Protein AF-R7A2I3-F1 (afdb_monomer)

Sequence (310 aa):
MLISLGIQAQNVDVRVGQLINESNWFELEQTLKTTPADSISPFLRQLATAMTHHYFNRPDSACVVLYDLLSNHQQELGDYTMNMVLLYSVNLARTGHYNDAADLLQNLYDQLTAMGTDSTLTEPYKAQAQQYRALAACGPFYRPLHKSGEYRIPMVLANKGGQHSIEMDGSINGKEGRFLFDTGAGENLITPKLAKEYGLRSLDTDITVAGVGGLKEGGYAIADTLRIGGMTWVNVPFAVIDTHTGHEEADKFNEKYQLPPVIGLPVMFCMQEIQLDFAHRELIIPATPTPNPLDKSNLIRTDNELLQLK

Radius of gyration: 22.2 Å; Cα contacts (8 Å, |Δi|>4): 503; chains: 1; bounding box: 60×44×75 Å

Foldseek 3Di:
DVVVLVVQLVVLQVVLVVCVVVVVLQVLVVSLVPDDPVSYDPLSNLVSQLSNCLFAVVLVSNLVSLVCCLVPPCVVCPVVNVVSLQSNLVSCVLVLVLQVSLVSLVVVLVVCVVVVHDCVVRVVSNLSSLQSVLLNVQDPWFAWPFDQFKFKFFWDFDAQPNDTFTWGWWAFLNHIDIETEDLQDLFWADELVVLVVSVWAWSDSDPDDDDDDGRDQQTKTWGQWITGGRIITGGGIHHHHDQPPVDPVSNVSCVVPPHHTYDYDSVVVSLVDWDQDPVRRITMRGSDDDPDPVVGDQWTQDPVSHIDGD

Solvent-accessible surface area (backbone atoms only — not comparable to full-atom values): 16986 Å² total; per-residue (Å²): 114,68,69,62,51,53,55,52,25,55,52,45,40,53,51,53,53,49,28,60,76,69,67,36,54,70,60,43,50,50,48,64,73,73,46,63,75,90,43,36,54,69,66,59,48,49,53,54,49,26,52,40,23,49,31,59,70,33,31,73,64,15,36,57,45,36,52,48,45,67,73,75,36,52,82,79,41,51,86,50,42,64,58,48,53,53,54,35,26,52,24,27,43,76,71,66,39,16,57,63,20,16,52,53,28,39,52,50,28,53,52,43,50,75,72,66,51,60,61,90,76,34,48,63,36,41,52,50,16,52,50,26,46,57,51,48,76,58,54,75,58,61,46,68,78,45,79,93,50,67,46,73,29,65,47,42,82,44,71,64,94,84,48,74,46,46,29,33,59,32,25,36,58,84,42,76,48,62,29,35,58,35,78,78,31,45,49,22,36,29,37,57,69,53,36,58,74,46,61,36,48,70,50,78,88,68,93,70,77,87,81,90,85,71,81,48,71,83,31,43,30,33,26,65,28,43,32,50,62,84,43,33,27,27,30,39,69,21,43,25,44,72,70,75,73,85,42,69,68,59,29,50,48,37,69,73,68,49,80,50,45,33,47,10,39,63,64,52,60,75,51,74,43,79,42,81,38,75,89,81,31,27,40,37,28,59,61,61,80,73,82,65,92,72,83,60,81,57,60,31,48,45,99,81,48,31,69,44,74,116

Secondary structure (DSSP, 8-state):
-HHHHHHHHHHHHHHHHHHHHTT-HHHHHHHHHHS-GGGS-HHHHHHHHHHHHHHTT-HHHHHHHHHHHHHH-HHHHGGGHHHHHHHHHHHHHHTT-HHHHHHHHHHHHHHHHHTT--HHHHHHHHHHHHHHHHHHTT-S-SEE-SPSS-EEEE-EEEEETTEEEEEEEEEETTEEEEEEE-TT-SS-EE-HHHHHHHTPEEE-----SSS-----TT-EEEEEEEEETTEEEEEEEEEE-----S-HHHHHHHHHH--PPEE-HHHHHHHS--EEETTTTEEEE-SSPPPPTTSS--EEE-TTS-EEE-

pLDDT: mean 88.39, std 14.83, range [26.28, 98.75]

Nearest PDB structures (foldseek):
  1hz4-assembly1_A  TM=6.355E-01  e=3.682E-01  Escherichia coli
  7ya9-assembly1_A-2  TM=5.133E-01  e=1.295E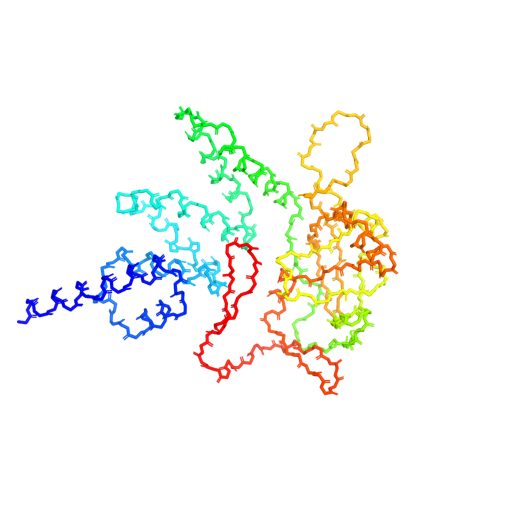-01  Homo sapiens
  4gpk-assembly1_A  TM=6.306E-01  e=4.885E+00  Bacillus thuringiensis serovar thuringiensis
  4gpk-assembly2_F  TM=5.617E-01  e=5.453E+00  Bacillus thuringiensis serovar thuringiensis

Mean predicted aligned error: 6.68 Å

Structure (mmCIF, N/CA/C/O backbone):
data_AF-R7A2I3-F1
#
_entry.id   AF-R7A2I3-F1
#
loop_
_atom_site.group_PDB
_atom_site.id
_atom_site.type_symbol
_atom_site.label_atom_id
_atom_site.label_alt_id
_atom_site.label_comp_id
_atom_site.label_asym_id
_atom_site.label_entity_id
_atom_site.label_seq_id
_atom_site.pdbx_PDB_ins_code
_atom_site.Cartn_x
_atom_site.Cartn_y
_atom_site.Cartn_z
_atom_site.occupancy
_atom_site.B_iso_or_equiv
_atom_site.auth_seq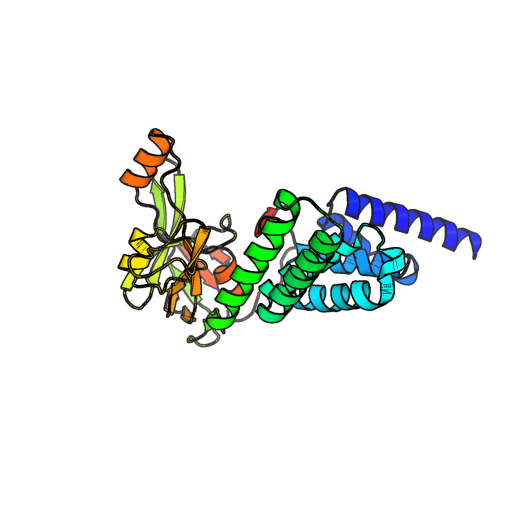_id
_atom_site.auth_comp_id
_atom_site.auth_asym_id
_atom_site.auth_atom_id
_atom_site.pdbx_PDB_model_num
ATOM 1 N N . MET A 1 1 ? 8.730 -8.902 -46.887 1.00 48.31 1 MET A N 1
ATOM 2 C CA . MET A 1 1 ? 7.993 -9.198 -45.638 1.00 48.31 1 MET A CA 1
ATOM 3 C C . MET A 1 1 ? 8.836 -8.978 -44.378 1.00 48.31 1 MET A C 1
ATOM 5 O O . MET A 1 1 ? 8.290 -8.489 -43.407 1.00 48.31 1 MET A O 1
ATOM 9 N N . LEU A 1 2 ? 10.155 -9.235 -44.389 1.00 47.12 2 LEU A N 1
ATOM 10 C CA . LEU A 1 2 ? 11.038 -8.959 -43.235 1.00 47.12 2 LEU A CA 1
ATOM 11 C C . LEU A 1 2 ? 11.242 -7.457 -42.942 1.00 47.12 2 LEU A C 1
ATOM 13 O O . LEU A 1 2 ? 11.242 -7.050 -41.788 1.00 47.12 2 LEU A O 1
ATOM 17 N N . ILE A 1 3 ? 11.342 -6.618 -43.981 1.00 47.84 3 ILE A N 1
ATOM 18 C CA . ILE A 1 3 ? 11.565 -5.165 -43.826 1.00 47.84 3 ILE A CA 1
ATOM 19 C C . ILE A 1 3 ? 10.345 -4.460 -43.198 1.00 47.84 3 ILE A C 1
ATOM 21 O O . ILE A 1 3 ? 10.503 -3.573 -42.368 1.00 47.84 3 ILE A O 1
ATOM 25 N N . SER A 1 4 ? 9.123 -4.878 -43.546 1.00 53.34 4 SER A N 1
ATOM 26 C CA . SER A 1 4 ? 7.885 -4.299 -42.999 1.00 53.34 4 SER A CA 1
ATOM 27 C C . SER A 1 4 ? 7.646 -4.678 -41.534 1.00 53.34 4 SER A C 1
ATOM 29 O O . SER A 1 4 ? 7.161 -3.848 -40.774 1.00 53.34 4 SER A O 1
ATOM 31 N N . LEU A 1 5 ? 8.028 -5.898 -41.132 1.00 56.44 5 LEU A N 1
ATOM 32 C CA . LEU A 1 5 ? 7.963 -6.349 -39.736 1.00 56.44 5 LEU A CA 1
ATOM 33 C C . LEU A 1 5 ? 8.944 -5.569 -38.846 1.00 56.44 5 LEU A C 1
ATOM 35 O O . LEU A 1 5 ? 8.564 -5.141 -37.762 1.00 56.44 5 LEU A O 1
ATOM 39 N N . GLY A 1 6 ? 10.165 -5.307 -39.330 1.00 53.84 6 GLY A N 1
ATOM 40 C CA . GLY A 1 6 ? 11.160 -4.519 -38.592 1.00 53.84 6 GLY A CA 1
ATOM 41 C C . GLY A 1 6 ? 10.734 -3.066 -38.343 1.00 53.84 6 GLY A C 1
ATOM 42 O O . GLY A 1 6 ? 10.901 -2.562 -37.238 1.00 53.84 6 GLY A O 1
ATOM 43 N N . ILE A 1 7 ? 10.120 -2.410 -39.335 1.00 60.03 7 ILE A N 1
ATOM 44 C CA . ILE A 1 7 ? 9.617 -1.028 -39.195 1.00 60.03 7 ILE A CA 1
ATOM 45 C C . ILE A 1 7 ? 8.423 -0.964 -38.230 1.00 60.03 7 ILE A C 1
ATOM 47 O O . ILE A 1 7 ? 8.308 -0.021 -37.448 1.00 60.03 7 ILE A O 1
ATOM 51 N N . GLN A 1 8 ? 7.534 -1.961 -38.269 1.00 60.81 8 GLN A N 1
ATOM 52 C CA . GLN A 1 8 ? 6.374 -2.017 -37.380 1.00 60.81 8 GLN A CA 1
ATOM 53 C C . GLN A 1 8 ? 6.789 -2.276 -35.924 1.00 60.81 8 GLN A C 1
ATOM 55 O O . GLN A 1 8 ? 6.309 -1.569 -35.041 1.00 60.81 8 GLN A O 1
ATOM 60 N N . ALA A 1 9 ? 7.720 -3.204 -35.679 1.00 60.75 9 ALA A N 1
ATOM 61 C CA . ALA A 1 9 ? 8.263 -3.465 -34.344 1.00 60.75 9 ALA A CA 1
ATOM 62 C C . ALA A 1 9 ? 9.002 -2.242 -33.771 1.00 60.75 9 ALA A C 1
ATOM 64 O O . ALA A 1 9 ? 8.769 -1.859 -32.630 1.00 60.75 9 ALA A O 1
ATOM 65 N N . GLN A 1 10 ? 9.804 -1.546 -34.586 1.00 63.56 10 GLN A N 1
ATOM 66 C CA . GLN A 1 10 ? 10.500 -0.328 -34.157 1.00 63.56 10 GLN A CA 1
ATOM 67 C C . GLN A 1 10 ? 9.529 0.801 -33.767 1.00 63.56 10 GLN A C 1
ATOM 69 O O . GLN A 1 10 ? 9.797 1.556 -32.836 1.00 63.56 10 GLN A O 1
ATOM 74 N N . ASN A 1 11 ? 8.386 0.917 -34.447 1.00 83.06 11 ASN A N 1
ATOM 75 C CA . ASN A 1 11 ? 7.354 1.900 -34.108 1.00 83.06 11 ASN A CA 1
ATOM 76 C C . ASN A 1 11 ? 6.648 1.550 -32.783 1.00 83.06 11 ASN A C 1
ATOM 78 O O . ASN A 1 11 ? 6.434 2.415 -31.934 1.00 83.06 11 ASN A O 1
ATOM 82 N N . VAL A 1 12 ? 6.351 0.265 -32.574 1.00 89.06 12 VAL A N 1
ATOM 83 C CA . VAL A 1 12 ? 5.754 -0.226 -31.326 1.00 89.06 12 VAL A CA 1
ATOM 84 C C . VAL A 1 12 ? 6.711 -0.045 -30.145 1.00 89.06 12 VAL A C 1
ATOM 86 O O . VAL A 1 12 ? 6.284 0.450 -29.105 1.00 89.06 12 VAL A O 1
ATOM 89 N N . ASP A 1 13 ? 7.995 -0.372 -30.301 1.00 93.50 13 ASP A N 1
ATOM 90 C CA . ASP A 1 13 ? 9.000 -0.183 -29.250 1.00 93.50 13 ASP A CA 1
ATOM 91 C C . ASP A 1 13 ? 9.127 1.294 -28.850 1.00 93.50 13 ASP A C 1
ATOM 93 O O . ASP A 1 13 ? 9.126 1.625 -27.664 1.00 93.50 13 ASP A O 1
ATOM 97 N N . VAL A 1 14 ? 9.149 2.209 -29.828 1.00 94.00 14 VAL A N 1
ATOM 98 C CA . VAL A 1 14 ? 9.143 3.656 -29.556 1.00 94.00 14 VAL A CA 1
ATOM 99 C C . VAL A 1 14 ? 7.897 4.056 -28.767 1.00 94.00 14 VAL A C 1
ATOM 101 O O . VAL A 1 14 ? 8.010 4.799 -27.791 1.00 94.00 14 VAL A O 1
ATOM 104 N N . ARG A 1 15 ? 6.718 3.542 -29.139 1.00 95.06 15 ARG A N 1
ATOM 105 C CA . ARG A 1 15 ? 5.473 3.836 -28.419 1.00 95.06 15 ARG A CA 1
ATOM 106 C C . ARG A 1 15 ? 5.507 3.318 -26.983 1.00 95.06 15 ARG A C 1
ATOM 108 O O . ARG A 1 15 ? 5.141 4.054 -26.072 1.00 95.06 15 ARG A O 1
ATOM 115 N N . VAL A 1 16 ? 5.948 2.081 -26.767 1.00 96.81 16 VAL A N 1
ATOM 116 C CA . VAL A 1 16 ? 6.051 1.484 -25.426 1.00 96.81 16 VAL A CA 1
ATOM 117 C C . VAL A 1 16 ? 7.041 2.268 -24.561 1.00 96.81 16 VAL A C 1
ATOM 119 O O . VAL A 1 16 ? 6.712 2.612 -23.428 1.00 96.81 16 VAL A O 1
ATOM 122 N N . GLY A 1 17 ? 8.208 2.628 -25.102 1.00 95.25 17 GLY A N 1
ATOM 123 C CA . GLY A 1 17 ? 9.192 3.453 -24.397 1.00 95.25 17 GLY A CA 1
ATOM 124 C C . GLY A 1 17 ? 8.658 4.841 -24.026 1.00 95.25 17 GLY A C 1
ATOM 125 O O . GLY A 1 17 ? 8.860 5.296 -22.903 1.00 95.25 17 GLY A O 1
ATOM 126 N N . GLN A 1 18 ? 7.921 5.498 -24.929 1.00 96.62 18 GLN A N 1
ATOM 127 C CA . GLN A 1 18 ? 7.256 6.776 -24.639 1.00 96.62 18 GLN A CA 1
ATOM 128 C C . GLN A 1 18 ? 6.248 6.651 -23.496 1.00 96.62 18 GLN A C 1
ATOM 130 O O . GLN A 1 18 ? 6.290 7.445 -22.564 1.00 96.62 18 GLN A O 1
ATOM 135 N N . LEU A 1 19 ? 5.389 5.628 -23.532 1.00 97.69 19 LEU A N 1
ATOM 136 C CA . LEU A 1 19 ? 4.386 5.399 -22.492 1.00 97.69 19 LEU A CA 1
ATOM 137 C C . LEU A 1 19 ? 5.016 5.156 -21.115 1.00 97.69 19 LEU A C 1
ATOM 139 O O . LEU A 1 19 ? 4.464 5.607 -20.115 1.00 97.69 19 LEU A O 1
ATOM 143 N N . ILE A 1 20 ? 6.168 4.478 -21.063 1.00 95.75 20 ILE A N 1
ATOM 144 C CA . ILE A 1 20 ? 6.938 4.307 -19.825 1.00 95.75 20 ILE A CA 1
ATOM 145 C C . ILE A 1 20 ? 7.479 5.653 -19.331 1.00 95.75 20 ILE A C 1
ATOM 147 O O . ILE A 1 20 ? 7.304 5.982 -18.163 1.00 95.75 20 ILE A O 1
ATOM 151 N N . ASN A 1 21 ? 8.101 6.442 -20.208 1.00 93.44 21 ASN A N 1
ATOM 152 C CA . ASN A 1 21 ? 8.693 7.733 -19.839 1.00 93.44 21 ASN A CA 1
ATOM 153 C C . ASN A 1 21 ? 7.650 8.777 -19.408 1.00 93.44 21 ASN A C 1
ATOM 155 O O . ASN A 1 21 ? 7.946 9.644 -18.592 1.00 93.44 21 ASN A O 1
ATOM 159 N N . GLU A 1 22 ? 6.439 8.702 -19.958 1.00 95.81 22 GLU A N 1
ATOM 160 C CA . GLU A 1 22 ? 5.302 9.563 -19.608 1.00 95.81 22 GLU A CA 1
ATOM 161 C C . GLU A 1 22 ? 4.511 9.048 -18.395 1.00 95.81 22 GLU A C 1
ATOM 163 O O . GLU A 1 22 ? 3.514 9.658 -18.008 1.00 95.81 22 GLU A O 1
ATOM 168 N N . SER A 1 23 ? 4.910 7.912 -17.815 1.00 95.50 23 SER A N 1
ATOM 169 C CA . SER A 1 23 ? 4.177 7.226 -16.748 1.00 95.50 23 SER A CA 1
ATOM 170 C C . SER A 1 23 ? 2.708 6.934 -17.093 1.00 95.50 23 SER A C 1
ATOM 172 O O . SER A 1 23 ? 1.830 6.900 -16.228 1.00 95.50 23 SER A O 1
ATOM 174 N N . ASN A 1 24 ? 2.406 6.710 -18.375 1.00 96.81 24 ASN A N 1
ATOM 175 C CA . ASN A 1 24 ? 1.051 6.454 -18.858 1.00 96.81 24 ASN A CA 1
ATOM 176 C C . ASN A 1 24 ? 0.711 4.959 -18.741 1.00 96.81 24 ASN A C 1
ATOM 178 O O . ASN A 1 24 ? 0.604 4.215 -19.721 1.00 96.81 24 ASN A O 1
ATOM 182 N N . TRP A 1 25 ? 0.546 4.510 -17.497 1.00 97.44 25 TRP A N 1
ATOM 183 C CA . TRP A 1 25 ? 0.408 3.094 -17.152 1.00 97.44 25 TRP A CA 1
ATOM 184 C C . TRP A 1 25 ? -0.871 2.450 -17.691 1.00 97.44 25 TRP A C 1
ATOM 186 O O . TRP A 1 25 ? -0.852 1.286 -18.093 1.00 97.44 25 TRP A O 1
ATOM 196 N N . PHE A 1 26 ? -1.975 3.200 -17.762 1.00 97.00 26 PHE A N 1
ATOM 197 C CA . PHE A 1 26 ? -3.236 2.699 -18.317 1.00 97.00 26 PHE A CA 1
ATOM 198 C C . PHE A 1 26 ? -3.131 2.380 -19.806 1.00 97.00 26 PHE A C 1
ATOM 200 O O . PHE A 1 26 ? -3.627 1.345 -20.255 1.00 97.00 26 PHE A O 1
ATOM 207 N N . GLU A 1 27 ? -2.508 3.261 -20.585 1.00 96.81 27 GLU A N 1
ATOM 208 C CA . GLU A 1 27 ? -2.317 3.014 -22.009 1.00 96.81 27 GLU A CA 1
ATOM 209 C C . GLU A 1 27 ? -1.207 1.990 -22.265 1.00 96.81 27 GLU A C 1
ATOM 211 O O . GLU A 1 27 ? -1.328 1.187 -23.193 1.00 96.81 27 GLU A O 1
ATOM 216 N N . LEU A 1 28 ? -0.186 1.933 -21.404 1.00 97.62 28 LEU A N 1
ATOM 217 C CA . LEU A 1 28 ? 0.826 0.879 -21.434 1.00 97.62 28 LEU A CA 1
ATOM 218 C C . LEU A 1 28 ? 0.197 -0.510 -21.249 1.00 97.62 28 LEU A C 1
ATOM 220 O O . LEU A 1 28 ? 0.434 -1.397 -22.068 1.00 97.62 28 LEU A O 1
ATOM 224 N N . GLU A 1 29 ? -0.665 -0.697 -20.240 1.00 96.62 29 GLU A N 1
ATOM 225 C CA . GLU A 1 29 ? -1.349 -1.979 -20.010 1.00 96.62 29 GLU A CA 1
ATOM 226 C C . GLU A 1 29 ? -2.216 -2.378 -21.214 1.00 96.62 29 GLU A C 1
ATOM 228 O O . GLU A 1 29 ? -2.201 -3.532 -21.648 1.00 96.62 29 GLU A O 1
ATOM 233 N N . GLN A 1 30 ? -2.938 -1.419 -21.801 1.00 95.00 30 GLN A N 1
ATOM 234 C CA . GLN A 1 30 ? -3.753 -1.668 -22.990 1.00 95.00 30 GLN A CA 1
ATOM 235 C C . GLN A 1 30 ? -2.897 -2.037 -24.211 1.00 95.00 30 GLN A C 1
ATOM 237 O O . GLN A 1 30 ? -3.254 -2.945 -24.968 1.00 95.00 30 GLN A O 1
ATOM 242 N N . THR A 1 31 ? -1.762 -1.361 -24.394 1.00 95.44 31 THR A N 1
ATOM 243 C CA . THR A 1 31 ? -0.824 -1.618 -25.495 1.00 95.44 31 THR A CA 1
ATOM 244 C C . THR A 1 31 ? -0.254 -3.030 -25.389 1.00 95.44 31 THR A C 1
ATOM 246 O O . THR A 1 31 ? -0.289 -3.773 -26.369 1.00 95.44 31 THR A O 1
ATOM 249 N N . LEU A 1 32 ? 0.168 -3.455 -24.192 1.00 95.12 32 LEU A N 1
ATOM 250 C CA . LEU A 1 32 ? 0.674 -4.812 -23.953 1.00 95.12 32 LEU A CA 1
ATOM 251 C C . LEU A 1 32 ? -0.385 -5.902 -24.171 1.00 95.12 32 LEU A C 1
ATOM 253 O O . LEU A 1 32 ? -0.045 -6.999 -24.608 1.00 95.12 32 LEU A O 1
ATOM 257 N N . LYS A 1 33 ? -1.662 -5.617 -23.881 1.00 93.19 33 LYS A N 1
ATOM 258 C CA . LYS A 1 33 ? -2.775 -6.564 -24.088 1.00 93.19 33 LYS A CA 1
ATOM 259 C C . LYS A 1 33 ? -3.147 -6.751 -25.560 1.00 93.19 33 LYS A C 1
ATOM 261 O O . LYS A 1 33 ? -3.610 -7.822 -25.936 1.00 93.19 33 LYS A O 1
ATOM 266 N N . THR A 1 34 ? -3.003 -5.707 -26.374 1.00 92.88 34 THR A N 1
ATOM 267 C CA . THR A 1 34 ? -3.503 -5.683 -27.762 1.00 92.88 34 THR A CA 1
ATOM 268 C C . THR A 1 34 ? -2.423 -5.909 -28.813 1.00 92.88 34 THR A C 1
ATOM 270 O O . THR A 1 34 ? -2.744 -6.237 -29.955 1.00 92.88 34 THR A O 1
ATOM 273 N N . THR A 1 35 ? -1.153 -5.768 -28.440 1.00 92.88 35 THR A N 1
ATOM 274 C CA . THR A 1 35 ? -0.024 -5.928 -29.356 1.00 92.88 35 THR A CA 1
ATOM 275 C C . THR A 1 35 ? 0.522 -7.359 -29.304 1.00 92.88 35 THR A C 1
ATOM 277 O O . THR A 1 35 ? 0.761 -7.871 -28.206 1.00 92.88 35 THR A O 1
ATOM 280 N N . PRO A 1 36 ? 0.761 -8.022 -30.454 1.00 91.31 36 PRO A N 1
ATOM 281 C CA . PRO A 1 36 ? 1.429 -9.320 -30.491 1.00 91.31 36 PRO A CA 1
ATOM 282 C C . PRO A 1 36 ? 2.789 -9.290 -29.780 1.00 91.31 36 PRO A C 1
ATOM 284 O O . PRO A 1 36 ? 3.569 -8.353 -29.942 1.00 91.31 36 PRO A O 1
ATOM 287 N N . ALA A 1 37 ? 3.080 -10.319 -28.980 1.00 85.88 37 ALA A N 1
ATOM 288 C CA . ALA A 1 37 ? 4.266 -10.341 -28.120 1.00 85.88 37 ALA A CA 1
ATOM 289 C C . ALA A 1 37 ? 5.595 -10.302 -28.895 1.00 85.88 37 ALA A C 1
ATOM 291 O O . ALA A 1 37 ? 6.574 -9.774 -28.384 1.00 85.88 37 ALA A O 1
ATOM 292 N N . ASP A 1 38 ? 5.616 -10.839 -30.115 1.00 88.62 38 ASP A N 1
ATOM 293 C CA . ASP A 1 38 ? 6.760 -10.860 -31.034 1.00 88.62 38 ASP A CA 1
ATOM 294 C C . ASP A 1 38 ? 7.017 -9.512 -31.731 1.00 88.62 38 ASP A C 1
ATOM 296 O O . ASP A 1 38 ? 8.027 -9.354 -32.414 1.00 88.62 38 ASP A O 1
ATOM 300 N N . SER A 1 39 ? 6.117 -8.539 -31.556 1.00 90.25 39 SER A N 1
ATOM 301 C CA . SER A 1 39 ? 6.222 -7.193 -32.132 1.00 90.25 39 SER A CA 1
ATOM 302 C C . SER A 1 39 ? 6.857 -6.164 -31.189 1.00 90.25 39 SER A C 1
ATOM 304 O O . SER A 1 39 ? 6.989 -5.008 -31.578 1.00 90.25 39 SER A O 1
ATOM 306 N N . ILE A 1 40 ? 7.223 -6.563 -29.966 1.00 92.94 40 ILE A N 1
ATOM 307 C CA . ILE A 1 40 ? 7.918 -5.734 -28.970 1.00 92.94 40 ILE A CA 1
ATOM 308 C C . ILE A 1 40 ? 9.252 -6.412 -28.664 1.00 92.94 40 ILE A C 1
ATOM 310 O O . ILE A 1 40 ? 9.291 -7.636 -28.502 1.00 92.94 40 ILE A O 1
ATOM 314 N N . SER A 1 41 ? 10.338 -5.648 -28.553 1.00 92.12 41 SER A N 1
ATOM 315 C CA . SER A 1 41 ? 11.618 -6.211 -28.115 1.00 92.12 41 SER A CA 1
ATOM 316 C C . SER A 1 41 ? 11.471 -6.933 -26.759 1.00 92.12 41 SER A C 1
ATOM 318 O O . SER A 1 41 ? 10.778 -6.431 -25.865 1.00 92.12 41 SER A O 1
ATOM 320 N N . PRO A 1 42 ? 12.096 -8.116 -26.571 1.00 92.00 42 PRO A N 1
ATOM 321 C CA . PRO A 1 42 ? 11.901 -8.923 -25.362 1.00 92.00 42 PRO A CA 1
ATOM 322 C C . PRO A 1 42 ? 12.155 -8.153 -24.061 1.00 92.00 42 PRO A C 1
ATOM 324 O O . PRO A 1 42 ? 11.297 -8.154 -23.177 1.00 92.00 42 PRO A O 1
ATOM 327 N N . PHE A 1 43 ? 13.272 -7.422 -24.002 1.00 92.94 43 PHE A N 1
ATOM 328 C CA . PHE A 1 43 ? 13.640 -6.585 -22.863 1.00 92.94 43 PHE A CA 1
ATOM 329 C C . PHE A 1 43 ? 12.592 -5.508 -22.568 1.00 92.94 43 PHE A C 1
ATOM 331 O O . PHE A 1 43 ? 12.105 -5.406 -21.442 1.00 92.94 43 PHE A O 1
ATOM 338 N N . LEU A 1 44 ? 12.181 -4.735 -23.580 1.00 93.69 44 LEU A N 1
ATOM 339 C CA . LEU A 1 44 ? 11.203 -3.666 -23.386 1.00 93.69 44 LEU A CA 1
ATOM 340 C C . LEU A 1 44 ? 9.843 -4.220 -22.955 1.00 93.69 44 LEU A C 1
ATOM 342 O O . LEU A 1 44 ? 9.156 -3.614 -22.132 1.00 93.69 44 LEU A O 1
ATOM 346 N N . ARG A 1 45 ? 9.465 -5.399 -23.458 1.00 95.00 45 ARG A N 1
ATOM 347 C CA . ARG A 1 45 ? 8.249 -6.090 -23.030 1.00 95.00 45 ARG A CA 1
ATOM 348 C C . ARG A 1 45 ? 8.330 -6.524 -21.568 1.00 95.00 45 ARG A C 1
ATOM 350 O O . ARG A 1 45 ? 7.349 -6.337 -20.848 1.00 95.00 45 ARG A O 1
ATOM 357 N N . GLN A 1 46 ? 9.456 -7.080 -21.114 1.00 95.56 46 GLN A N 1
ATOM 358 C CA . GLN A 1 46 ? 9.661 -7.425 -19.700 1.00 95.56 46 GLN A CA 1
ATOM 359 C C . GLN A 1 46 ? 9.628 -6.176 -18.817 1.00 95.56 46 GLN A C 1
ATOM 361 O O . GLN A 1 46 ? 8.892 -6.163 -17.833 1.00 95.56 46 GLN A O 1
ATOM 366 N N . LEU A 1 47 ? 10.331 -5.105 -19.202 1.00 96.44 47 LEU A N 1
ATOM 367 C CA . LEU A 1 47 ? 10.323 -3.829 -18.484 1.00 96.44 47 LEU A CA 1
ATOM 368 C C . LEU A 1 47 ? 8.898 -3.274 -18.357 1.00 96.44 47 LEU A C 1
ATOM 370 O O . LEU A 1 47 ? 8.417 -3.033 -17.253 1.00 96.44 47 LEU A O 1
ATOM 374 N N . ALA A 1 48 ? 8.170 -3.157 -19.469 1.00 97.31 48 ALA A N 1
ATOM 375 C CA . ALA A 1 48 ? 6.784 -2.697 -19.473 1.00 97.31 48 ALA A CA 1
ATOM 376 C C . ALA A 1 48 ? 5.858 -3.594 -18.625 1.00 97.31 48 ALA A C 1
ATOM 378 O O . ALA A 1 48 ? 4.954 -3.108 -17.938 1.00 97.31 48 ALA A O 1
ATOM 379 N N . THR A 1 49 ? 6.087 -4.909 -18.640 1.00 97.75 49 THR A N 1
ATOM 380 C CA . THR A 1 49 ? 5.328 -5.873 -17.829 1.00 97.75 49 THR A CA 1
ATOM 381 C C . THR A 1 49 ? 5.602 -5.681 -16.336 1.00 97.75 49 THR A C 1
ATOM 383 O O . THR A 1 49 ? 4.659 -5.646 -15.550 1.00 97.75 49 THR A O 1
ATOM 386 N N . ALA A 1 50 ? 6.861 -5.482 -15.936 1.00 97.94 50 ALA A N 1
ATOM 387 C CA . ALA A 1 50 ? 7.223 -5.193 -14.549 1.00 97.94 50 ALA A CA 1
ATOM 388 C C . ALA A 1 50 ? 6.546 -3.910 -14.041 1.00 97.94 50 ALA A C 1
ATOM 390 O O . ALA A 1 50 ? 5.916 -3.927 -12.981 1.00 97.94 50 ALA A O 1
ATOM 391 N N . MET A 1 51 ? 6.598 -2.831 -14.832 1.00 97.56 51 MET A N 1
ATOM 392 C CA . MET A 1 51 ? 5.961 -1.553 -14.491 1.00 97.56 51 MET A CA 1
ATOM 393 C C . MET A 1 51 ? 4.444 -1.714 -14.346 1.00 97.56 51 MET A C 1
ATOM 395 O O . MET A 1 51 ? 3.867 -1.335 -13.328 1.00 97.56 51 MET A O 1
ATOM 399 N N . THR A 1 52 ? 3.779 -2.345 -15.318 1.00 98.00 52 THR A N 1
ATOM 400 C CA . THR A 1 52 ? 2.326 -2.566 -15.231 1.00 98.00 52 THR A CA 1
ATOM 401 C C . THR A 1 52 ? 1.947 -3.472 -14.059 1.00 98.00 52 THR A C 1
ATOM 403 O O . THR A 1 52 ? 0.977 -3.183 -13.366 1.00 98.00 52 THR A O 1
ATOM 406 N N . HIS A 1 53 ? 2.705 -4.526 -13.752 1.00 98.25 53 HIS A N 1
ATOM 407 C CA . HIS A 1 53 ? 2.452 -5.318 -12.547 1.00 98.25 53 HIS A CA 1
ATOM 408 C C . HIS A 1 53 ? 2.585 -4.494 -11.262 1.00 98.25 53 HIS A C 1
ATOM 410 O O . HIS A 1 53 ? 1.717 -4.597 -10.394 1.00 98.25 53 HIS A O 1
ATOM 416 N N . HIS A 1 54 ? 3.602 -3.639 -11.152 1.00 97.75 54 HIS A N 1
ATOM 417 C CA . HIS A 1 54 ? 3.786 -2.780 -9.985 1.00 97.75 54 HIS A CA 1
ATOM 418 C C . HIS A 1 54 ? 2.634 -1.773 -9.802 1.00 97.75 54 HIS A C 1
ATOM 420 O O . HIS A 1 54 ? 2.009 -1.740 -8.737 1.00 97.75 54 HIS A O 1
ATOM 426 N N . TYR A 1 55 ? 2.317 -0.986 -10.837 1.00 97.56 55 TYR A N 1
ATOM 427 C CA . TYR A 1 55 ? 1.317 0.088 -10.753 1.00 97.56 55 TYR A CA 1
ATOM 428 C C . TYR A 1 55 ? -0.124 -0.439 -10.658 1.00 97.56 55 TYR A C 1
ATOM 430 O O . TYR A 1 55 ? -0.956 0.162 -9.982 1.00 97.56 55 TYR A O 1
ATOM 438 N N . PHE A 1 56 ? -0.429 -1.608 -11.235 1.00 96.69 56 PHE A N 1
ATOM 439 C CA . PHE A 1 56 ? -1.744 -2.258 -11.099 1.00 96.69 56 PHE A CA 1
ATOM 440 C C . PHE A 1 56 ? -1.859 -3.187 -9.881 1.00 96.69 56 PHE A C 1
ATOM 442 O O . PHE A 1 56 ? -2.749 -4.039 -9.844 1.00 96.69 56 PHE A O 1
ATOM 449 N N . ASN A 1 57 ? -0.987 -3.021 -8.881 1.00 95.38 57 ASN A N 1
ATOM 450 C CA . ASN A 1 57 ? -1.025 -3.748 -7.611 1.00 95.38 57 ASN A CA 1
ATOM 451 C C . ASN A 1 57 ? -1.004 -5.282 -7.768 1.00 95.38 57 ASN A C 1
ATOM 453 O O . ASN A 1 57 ? -1.790 -5.997 -7.149 1.00 95.38 57 ASN A O 1
ATOM 457 N N . ARG A 1 58 ? -0.089 -5.798 -8.597 1.00 96.62 58 ARG A N 1
ATOM 458 C CA . ARG A 1 58 ? 0.187 -7.236 -8.769 1.00 96.62 58 ARG A CA 1
ATOM 459 C C . ARG A 1 58 ? 1.605 -7.552 -8.273 1.00 96.62 58 ARG A C 1
ATOM 461 O O . ARG A 1 58 ? 2.461 -7.904 -9.087 1.00 96.62 58 ARG A O 1
ATOM 468 N N . PRO A 1 59 ? 1.892 -7.375 -6.970 1.00 96.88 59 PRO A N 1
ATOM 469 C CA . PRO A 1 59 ? 3.262 -7.367 -6.472 1.00 96.88 59 PRO A CA 1
ATOM 470 C C . PRO A 1 59 ? 3.955 -8.730 -6.601 1.00 96.88 59 PRO A C 1
ATOM 472 O O . PRO A 1 59 ? 5.119 -8.752 -6.983 1.00 96.88 59 PRO A O 1
ATOM 475 N N . ASP A 1 60 ? 3.254 -9.857 -6.422 1.00 97.12 60 ASP A N 1
ATOM 476 C CA . ASP A 1 60 ? 3.832 -11.193 -6.653 1.00 97.12 60 ASP A CA 1
ATOM 477 C C . ASP A 1 60 ? 4.314 -11.361 -8.102 1.00 97.12 60 ASP A C 1
ATOM 479 O O . ASP A 1 60 ? 5.432 -11.808 -8.359 1.00 97.12 60 ASP A O 1
ATOM 483 N N . SER A 1 61 ? 3.490 -10.946 -9.071 1.00 98.31 61 SER A N 1
ATOM 484 C CA . SER A 1 61 ? 3.856 -10.984 -10.490 1.00 98.31 61 SER A CA 1
ATOM 485 C C . SER A 1 61 ? 4.977 -9.994 -10.813 1.00 98.31 61 SER A C 1
ATOM 487 O O . SER A 1 61 ? 5.862 -10.314 -11.604 1.00 98.31 61 SER A O 1
ATOM 489 N N . ALA A 1 62 ? 4.974 -8.812 -10.189 1.00 98.31 62 ALA A N 1
ATOM 490 C CA . ALA A 1 62 ? 6.043 -7.831 -10.344 1.00 98.31 62 ALA A CA 1
ATOM 491 C C . ALA A 1 62 ? 7.383 -8.387 -9.842 1.00 98.31 62 ALA A C 1
ATOM 493 O O . ALA A 1 62 ? 8.373 -8.284 -10.558 1.00 98.31 62 ALA A O 1
ATOM 494 N N . CYS A 1 63 ? 7.411 -9.026 -8.667 1.00 98.50 63 CYS A N 1
ATOM 495 C CA . CYS A 1 63 ? 8.610 -9.645 -8.099 1.00 98.50 63 CYS A CA 1
ATOM 496 C C . CYS A 1 63 ? 9.251 -10.656 -9.055 1.00 98.50 63 CYS A C 1
ATOM 498 O O . CYS A 1 63 ? 10.461 -10.612 -9.255 1.00 98.50 63 CYS A O 1
ATOM 500 N N . VAL A 1 64 ? 8.451 -11.521 -9.689 1.00 98.19 64 VAL A N 1
ATOM 501 C CA . VAL A 1 64 ? 8.956 -12.517 -10.649 1.00 98.19 64 VAL A CA 1
ATOM 502 C C . VAL A 1 64 ? 9.654 -11.847 -11.835 1.00 98.19 64 VAL A C 1
ATOM 504 O O . VAL A 1 64 ? 10.773 -12.219 -12.183 1.00 98.19 64 VAL A O 1
ATOM 507 N N . VAL A 1 65 ? 9.016 -10.845 -12.447 1.00 98.12 65 VAL A N 1
ATOM 508 C CA . VAL A 1 65 ? 9.565 -10.177 -13.640 1.00 98.12 65 VAL A CA 1
ATOM 509 C C . VAL A 1 65 ? 10.757 -9.282 -13.286 1.00 98.12 65 VAL A C 1
ATOM 511 O O . VAL A 1 65 ? 11.736 -9.242 -14.025 1.00 98.12 65 VAL A O 1
ATOM 514 N N . LEU A 1 66 ? 10.710 -8.589 -12.145 1.00 98.00 66 LEU A N 1
ATOM 515 C CA . LEU A 1 66 ? 11.805 -7.737 -11.671 1.00 98.00 66 LEU A CA 1
ATOM 516 C C . LEU A 1 66 ? 13.048 -8.555 -11.315 1.00 98.00 66 LEU A C 1
ATOM 518 O O . LEU A 1 66 ? 14.155 -8.150 -11.663 1.00 98.00 66 LEU A O 1
ATOM 522 N N . TYR A 1 67 ? 12.876 -9.716 -10.679 1.00 97.06 67 TYR A N 1
ATOM 523 C CA . TYR A 1 67 ? 13.981 -10.634 -10.412 1.00 97.06 67 TYR A CA 1
ATOM 524 C C . TYR A 1 67 ? 14.675 -11.078 -11.706 1.00 97.06 67 TYR A C 1
ATOM 526 O O . TYR A 1 67 ? 15.903 -11.057 -11.785 1.00 97.06 67 TYR A O 1
ATOM 534 N N . ASP A 1 68 ? 13.898 -11.435 -12.729 1.00 96.50 68 ASP A N 1
ATOM 535 C CA . ASP A 1 68 ? 14.419 -11.848 -14.033 1.00 96.50 68 ASP A CA 1
ATOM 536 C C . ASP A 1 68 ? 15.168 -10.707 -14.744 1.00 96.50 68 ASP A C 1
ATOM 538 O O . ASP A 1 68 ? 16.310 -10.889 -15.168 1.00 96.50 68 ASP A O 1
ATOM 542 N N . LEU A 1 69 ? 14.594 -9.496 -14.775 1.00 95.88 69 LEU A N 1
ATOM 543 C CA . LEU A 1 69 ? 15.252 -8.294 -15.309 1.00 95.88 69 LEU A CA 1
ATOM 544 C C . LEU A 1 69 ? 16.593 -8.015 -14.618 1.00 95.88 69 LEU A C 1
ATOM 546 O O . LEU A 1 69 ? 17.610 -7.812 -15.282 1.00 95.88 69 LEU A O 1
ATOM 550 N N . LEU A 1 70 ? 16.610 -8.041 -13.284 1.00 95.50 70 LEU A N 1
ATOM 551 C CA . LEU A 1 70 ? 17.811 -7.782 -12.489 1.00 95.50 70 LEU A CA 1
ATOM 552 C C . LEU A 1 70 ? 18.847 -8.906 -12.593 1.00 95.50 70 LEU A C 1
ATOM 554 O O . LEU A 1 70 ? 20.030 -8.647 -12.397 1.00 95.50 70 LEU A O 1
ATOM 558 N N . SER A 1 71 ? 18.440 -10.135 -12.901 1.00 94.69 71 SER A N 1
ATOM 559 C CA . SER A 1 71 ? 19.361 -11.272 -13.024 1.00 94.69 71 SER A CA 1
ATOM 560 C C . SER A 1 71 ? 19.951 -11.399 -14.427 1.00 94.69 71 SER A C 1
ATOM 562 O O . SER A 1 71 ? 21.115 -11.769 -14.566 1.00 94.69 71 SER A O 1
ATOM 564 N N . ASN A 1 72 ? 19.168 -11.074 -15.461 1.00 94.00 72 ASN A N 1
ATOM 565 C CA . ASN A 1 72 ? 19.486 -11.432 -16.845 1.00 94.00 72 ASN A CA 1
ATOM 566 C C . ASN A 1 72 ? 19.665 -10.233 -17.791 1.00 94.00 72 ASN A C 1
ATOM 568 O O . ASN A 1 72 ? 20.235 -10.408 -18.865 1.00 94.00 72 ASN A O 1
ATOM 572 N N . HIS A 1 73 ? 19.249 -9.019 -17.402 1.00 92.06 73 HIS A N 1
ATOM 573 C CA . HIS A 1 73 ? 19.205 -7.849 -18.295 1.00 92.06 73 HIS A CA 1
ATOM 574 C C . HIS A 1 73 ? 19.928 -6.602 -17.750 1.00 92.06 73 HIS A C 1
ATOM 576 O O . HIS A 1 73 ? 19.669 -5.489 -18.200 1.00 92.06 73 HIS A O 1
ATOM 582 N N . GLN A 1 74 ? 20.875 -6.745 -16.812 1.00 87.44 74 GLN A N 1
ATOM 583 C CA . GLN A 1 74 ? 21.569 -5.595 -16.193 1.00 87.44 74 GLN A CA 1
ATOM 584 C C . GLN A 1 74 ? 22.274 -4.672 -17.204 1.00 87.44 74 GLN A C 1
ATOM 586 O O . GLN A 1 74 ? 22.254 -3.454 -17.047 1.00 87.44 74 GLN A O 1
ATOM 591 N N . GLN A 1 75 ? 22.875 -5.234 -18.262 1.00 90.75 75 GLN A N 1
ATOM 592 C CA . GLN A 1 75 ? 23.541 -4.434 -19.301 1.00 90.75 75 GLN A CA 1
ATOM 593 C C . GLN A 1 75 ? 22.549 -3.580 -20.102 1.00 90.75 75 GLN A C 1
ATOM 595 O O . GLN A 1 75 ? 22.877 -2.456 -20.468 1.00 90.75 75 GLN A O 1
ATOM 600 N N . GLU A 1 76 ? 21.349 -4.104 -20.360 1.00 92.94 76 GLU A N 1
ATOM 601 C CA . GLU A 1 76 ? 20.286 -3.397 -21.084 1.00 92.94 76 GLU A CA 1
ATOM 602 C C . GLU A 1 76 ? 19.584 -2.367 -20.191 1.00 92.94 76 GLU A C 1
ATOM 604 O O . GLU A 1 76 ? 19.197 -1.302 -20.667 1.00 92.94 76 GLU A O 1
ATOM 609 N N . LEU A 1 77 ? 19.464 -2.655 -18.889 1.00 92.50 77 LEU A N 1
ATOM 610 C CA . LEU A 1 77 ? 18.922 -1.723 -17.901 1.00 92.50 77 LEU A CA 1
ATOM 611 C C . LEU A 1 77 ? 19.787 -0.468 -17.757 1.00 92.50 77 LEU A C 1
ATOM 613 O O . LEU A 1 77 ? 19.237 0.626 -17.631 1.00 92.50 77 LEU A O 1
ATOM 617 N N . GLY A 1 78 ? 21.118 -0.609 -17.748 1.00 91.31 78 GLY A N 1
ATOM 618 C CA . GLY A 1 78 ? 22.032 0.515 -17.540 1.00 91.31 78 GLY A CA 1
ATOM 619 C C . GLY A 1 78 ? 21.643 1.323 -16.296 1.00 91.31 78 GLY A C 1
ATOM 620 O O . GLY A 1 78 ? 21.490 0.763 -15.206 1.00 91.31 78 GLY A O 1
ATOM 621 N N . ASP A 1 79 ? 21.396 2.619 -16.476 1.00 86.38 79 ASP A N 1
ATOM 622 C CA . ASP A 1 79 ? 21.030 3.549 -15.399 1.00 86.38 79 ASP A CA 1
ATOM 623 C C . ASP A 1 79 ? 19.676 3.225 -14.729 1.00 86.38 79 ASP A C 1
ATOM 625 O O . ASP A 1 79 ? 19.446 3.599 -13.578 1.00 86.38 79 ASP A O 1
ATOM 629 N N . TYR A 1 80 ? 18.788 2.466 -15.387 1.00 88.31 80 TYR A N 1
ATOM 630 C CA . TYR A 1 80 ? 17.515 2.031 -14.795 1.00 88.31 80 TYR A CA 1
ATOM 631 C C . TYR A 1 80 ? 17.673 0.914 -13.757 1.00 88.31 80 TYR A C 1
ATOM 633 O O . TYR A 1 80 ? 16.718 0.625 -13.033 1.00 88.31 80 TYR A O 1
ATOM 641 N N . THR A 1 81 ? 18.852 0.291 -13.647 1.00 92.81 81 THR A N 1
ATOM 642 C CA . THR A 1 81 ? 19.091 -0.834 -12.727 1.00 92.81 81 THR A CA 1
ATOM 643 C C . THR A 1 81 ? 18.730 -0.470 -11.288 1.00 92.81 81 THR A C 1
ATOM 645 O O . THR A 1 81 ? 18.028 -1.227 -10.621 1.00 92.81 81 THR A O 1
ATOM 648 N N . MET A 1 82 ? 19.132 0.718 -10.825 1.00 91.38 82 MET A N 1
ATOM 649 C CA . MET A 1 82 ? 18.822 1.180 -9.470 1.00 91.38 82 MET A CA 1
ATOM 650 C C . MET A 1 82 ? 17.309 1.303 -9.248 1.00 91.38 82 MET A C 1
ATOM 652 O O . MET A 1 82 ? 16.795 0.797 -8.253 1.00 91.38 82 MET A O 1
ATOM 656 N N . ASN A 1 83 ? 16.577 1.884 -10.203 1.00 91.38 83 ASN A N 1
ATOM 657 C CA . ASN A 1 83 ? 15.119 1.997 -10.118 1.00 91.38 83 ASN A CA 1
ATOM 658 C C . ASN A 1 83 ? 14.447 0.619 -10.058 1.00 91.38 83 ASN A C 1
ATOM 660 O O . ASN A 1 83 ? 13.502 0.430 -9.294 1.00 91.38 83 ASN A O 1
ATOM 664 N N . MET A 1 84 ? 14.951 -0.366 -10.809 1.00 95.75 84 MET A N 1
ATOM 665 C CA . MET A 1 84 ? 14.420 -1.732 -10.760 1.00 95.75 84 MET A CA 1
ATOM 666 C C . MET A 1 84 ? 14.686 -2.411 -9.411 1.00 95.75 84 MET A C 1
ATOM 668 O O . MET A 1 84 ? 13.810 -3.116 -8.914 1.00 95.75 84 MET A O 1
ATOM 672 N N . VAL A 1 85 ? 15.842 -2.168 -8.780 1.00 95.94 85 VAL A N 1
ATOM 673 C CA . VAL A 1 85 ? 16.131 -2.650 -7.414 1.00 95.94 85 VAL A CA 1
ATOM 674 C C . VAL A 1 85 ? 15.149 -2.050 -6.405 1.00 95.94 85 VAL A C 1
ATOM 676 O O . VAL A 1 85 ? 14.605 -2.782 -5.576 1.00 95.94 85 VAL A O 1
ATOM 679 N N . LEU A 1 86 ? 14.872 -0.746 -6.498 1.00 94.94 86 LEU A N 1
ATOM 680 C CA . LEU A 1 86 ? 13.918 -0.067 -5.615 1.00 94.94 86 LEU A CA 1
ATOM 681 C C . LEU A 1 86 ? 12.497 -0.612 -5.793 1.00 94.94 86 LEU A C 1
ATOM 683 O O . LEU A 1 86 ? 11.862 -1.000 -4.812 1.00 94.94 86 LEU A O 1
ATOM 687 N N . LEU A 1 87 ? 12.024 -0.736 -7.037 1.00 95.81 87 LEU A N 1
ATOM 688 C CA . LEU A 1 87 ? 10.721 -1.340 -7.326 1.00 95.81 87 LEU A CA 1
ATOM 689 C C . LEU A 1 87 ? 10.643 -2.786 -6.832 1.00 95.81 87 LEU A C 1
ATOM 691 O O . LEU A 1 87 ? 9.598 -3.211 -6.332 1.00 95.81 87 LEU A O 1
ATOM 695 N N . TYR A 1 88 ? 11.725 -3.556 -6.953 1.00 98.25 88 TYR A N 1
ATOM 696 C CA . TYR A 1 88 ? 11.742 -4.936 -6.482 1.00 98.25 88 TYR A CA 1
ATOM 697 C C . TYR A 1 88 ? 11.623 -5.007 -4.958 1.00 98.25 88 TYR A C 1
ATOM 699 O O . TYR A 1 88 ? 10.786 -5.753 -4.451 1.00 98.25 88 TYR A O 1
ATOM 707 N N . SER A 1 89 ? 12.371 -4.164 -4.241 1.00 97.88 89 SER A N 1
ATOM 708 C CA . SER A 1 89 ? 12.290 -4.051 -2.782 1.00 97.88 89 SER A CA 1
ATOM 709 C C . SER A 1 89 ? 10.878 -3.680 -2.304 1.00 97.88 89 SER A C 1
ATOM 711 O O . SER A 1 89 ? 10.328 -4.355 -1.432 1.00 97.88 89 SER A O 1
ATOM 713 N N . VAL A 1 90 ? 10.227 -2.697 -2.940 1.00 95.69 90 VAL A N 1
ATOM 714 C CA . VAL A 1 90 ? 8.846 -2.303 -2.604 1.00 95.69 90 VAL A CA 1
ATOM 715 C C . VAL A 1 90 ? 7.859 -3.455 -2.821 1.00 95.69 90 VAL A C 1
ATOM 717 O O . VAL A 1 90 ? 7.022 -3.728 -1.960 1.00 95.69 90 VAL A O 1
ATOM 720 N N . ASN A 1 91 ? 7.943 -4.173 -3.946 1.00 97.88 91 ASN A N 1
ATOM 721 C CA . ASN A 1 91 ? 7.033 -5.294 -4.208 1.00 97.88 91 ASN A CA 1
ATOM 722 C C . ASN A 1 91 ? 7.290 -6.498 -3.276 1.00 97.88 91 ASN A C 1
ATOM 724 O O . ASN A 1 91 ? 6.334 -7.163 -2.868 1.00 97.88 91 ASN A O 1
ATOM 728 N N . LEU A 1 92 ? 8.540 -6.741 -2.866 1.00 97.94 92 LEU A N 1
ATOM 729 C CA . LEU A 1 92 ? 8.861 -7.727 -1.828 1.00 97.94 92 LEU A CA 1
ATOM 730 C C . LEU A 1 92 ? 8.227 -7.343 -0.487 1.00 97.94 92 LEU A C 1
ATOM 732 O O . LEU A 1 92 ? 7.573 -8.170 0.147 1.00 97.94 92 LEU A O 1
ATOM 736 N N . ALA A 1 93 ? 8.327 -6.076 -0.081 1.00 94.69 93 ALA A N 1
ATOM 737 C CA . ALA A 1 93 ? 7.677 -5.594 1.135 1.00 94.69 93 ALA A CA 1
ATOM 738 C C . ALA A 1 93 ? 6.143 -5.728 1.066 1.00 94.69 93 ALA A C 1
ATOM 740 O O . ALA A 1 93 ? 5.525 -6.199 2.021 1.00 94.69 93 ALA A O 1
ATOM 741 N N . ARG A 1 94 ? 5.524 -5.409 -0.083 1.00 93.25 94 ARG A N 1
ATOM 742 C CA . ARG A 1 94 ? 4.074 -5.581 -0.319 1.00 93.25 94 ARG A CA 1
ATOM 743 C C . ARG A 1 94 ? 3.607 -7.039 -0.207 1.00 93.25 94 ARG A C 1
ATOM 745 O O . ARG A 1 94 ? 2.446 -7.268 0.114 1.00 93.25 94 ARG A O 1
ATOM 752 N N . THR A 1 95 ? 4.489 -8.008 -0.453 1.00 94.25 95 THR A N 1
ATOM 753 C CA . THR A 1 95 ? 4.205 -9.453 -0.327 1.00 94.25 95 THR A CA 1
ATOM 754 C C . THR A 1 95 ? 4.665 -10.041 1.013 1.00 94.25 95 THR A C 1
ATOM 756 O O . THR A 1 95 ? 4.569 -11.246 1.230 1.00 94.25 95 THR A O 1
ATOM 759 N N . GLY A 1 96 ? 5.141 -9.204 1.941 1.00 93.44 96 GLY A N 1
ATOM 760 C CA . GLY A 1 96 ? 5.582 -9.621 3.272 1.00 93.44 96 GLY A CA 1
ATOM 761 C C . GLY A 1 96 ? 7.022 -10.143 3.346 1.00 93.44 96 GLY A C 1
ATOM 762 O O . GLY A 1 96 ? 7.473 -10.515 4.431 1.00 93.44 96 GLY A O 1
ATOM 763 N N . HIS A 1 97 ? 7.778 -10.122 2.244 1.00 96.62 97 HIS A N 1
ATOM 764 C CA . HIS A 1 97 ? 9.193 -10.510 2.178 1.00 96.62 97 HIS A CA 1
ATOM 765 C C . HIS A 1 97 ? 10.114 -9.378 2.666 1.00 96.62 97 HIS A C 1
ATOM 767 O O . HIS A 1 97 ? 11.041 -8.943 1.984 1.00 96.62 97 HIS A O 1
ATOM 773 N N . TYR A 1 98 ? 9.857 -8.871 3.873 1.00 95.25 98 TYR A N 1
ATOM 774 C CA . TYR A 1 98 ? 10.557 -7.703 4.415 1.00 95.25 98 TYR A CA 1
ATOM 775 C C . TYR A 1 98 ? 12.062 -7.920 4.619 1.00 95.25 98 TYR A C 1
ATOM 777 O O . TYR A 1 98 ? 12.836 -6.984 4.446 1.00 95.25 98 TYR A O 1
ATOM 785 N N . ASN A 1 99 ? 12.500 -9.134 4.970 1.00 97.06 99 ASN A N 1
ATOM 786 C CA . ASN A 1 99 ? 13.933 -9.421 5.105 1.00 97.06 99 ASN A CA 1
ATOM 787 C C . ASN A 1 99 ? 14.659 -9.303 3.759 1.00 97.06 99 ASN A C 1
ATOM 789 O O . ASN A 1 99 ? 15.697 -8.652 3.700 1.00 97.06 99 ASN A O 1
ATOM 793 N N . ASP A 1 100 ? 14.078 -9.847 2.689 1.00 97.94 100 ASP A N 1
ATOM 794 C CA . ASP A 1 100 ? 14.660 -9.778 1.345 1.00 97.94 100 ASP A CA 1
ATOM 795 C C . ASP A 1 100 ? 14.656 -8.334 0.822 1.00 97.94 100 ASP A C 1
ATOM 797 O O . ASP A 1 100 ? 15.648 -7.855 0.271 1.00 97.94 100 A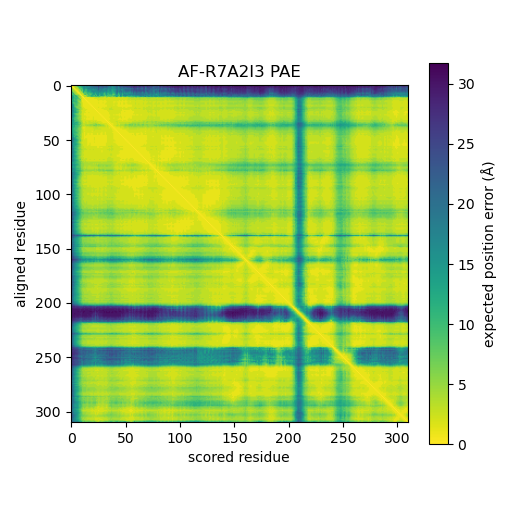SP A O 1
ATOM 801 N N . ALA A 1 101 ? 13.565 -7.598 1.066 1.00 97.94 101 ALA A N 1
ATOM 802 C CA . ALA A 1 101 ? 13.471 -6.176 0.747 1.00 97.94 101 ALA A CA 1
ATOM 803 C C . ALA A 1 101 ? 14.541 -5.349 1.482 1.00 97.94 101 ALA A C 1
ATOM 805 O O . ALA A 1 101 ? 15.163 -4.470 0.880 1.00 97.94 101 ALA A O 1
ATOM 806 N N . ALA A 1 102 ? 14.775 -5.643 2.766 1.00 97.00 102 ALA A N 1
ATOM 807 C CA . ALA A 1 102 ? 15.809 -5.000 3.568 1.00 97.00 102 ALA A CA 1
ATOM 808 C C . ALA A 1 102 ? 17.217 -5.314 3.052 1.00 97.00 102 ALA A C 1
ATOM 810 O O . ALA A 1 102 ? 18.043 -4.410 2.967 1.00 97.00 102 ALA A O 1
ATOM 811 N N . ASP A 1 103 ? 17.486 -6.568 2.684 1.00 98.25 103 ASP A N 1
ATOM 812 C CA . ASP A 1 103 ? 18.788 -6.981 2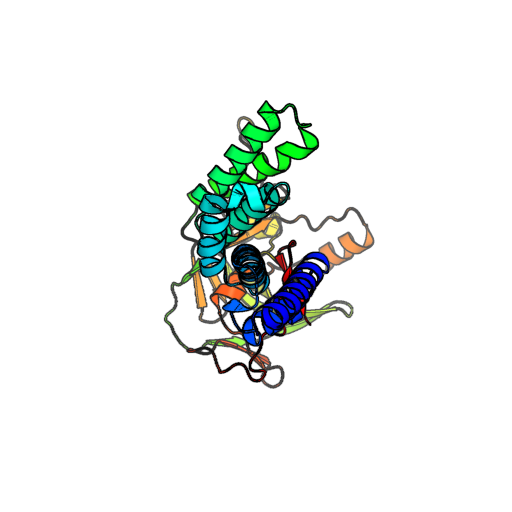.157 1.00 98.25 103 ASP A CA 1
ATOM 813 C C . ASP A 1 103 ? 19.117 -6.304 0.828 1.00 98.25 103 ASP A C 1
ATOM 815 O O . ASP A 1 103 ? 20.246 -5.853 0.629 1.00 98.25 103 ASP A O 1
ATOM 819 N N . LEU A 1 104 ? 18.135 -6.142 -0.060 1.00 97.50 104 LEU A N 1
ATOM 820 C CA . LEU A 1 104 ? 18.322 -5.378 -1.296 1.00 97.50 104 LEU A CA 1
ATOM 821 C C . LEU A 1 104 ? 18.712 -3.920 -1.025 1.00 97.50 104 LEU A C 1
ATOM 823 O O . LEU A 1 104 ? 19.654 -3.417 -1.638 1.00 97.50 104 LEU A O 1
ATOM 827 N N . LEU A 1 105 ? 18.018 -3.246 -0.103 1.00 97.06 105 LEU A N 1
ATOM 828 C CA . LEU A 1 105 ? 18.285 -1.838 0.207 1.00 97.06 105 LEU A CA 1
ATOM 829 C C . LEU A 1 105 ? 19.594 -1.643 0.974 1.00 97.06 105 LEU A C 1
ATOM 831 O O . LEU A 1 105 ? 20.305 -0.673 0.715 1.00 97.06 105 LEU A O 1
ATOM 835 N N . GLN A 1 106 ? 19.946 -2.572 1.865 1.00 97.81 106 GLN A N 1
ATOM 836 C CA . GLN A 1 106 ? 21.231 -2.550 2.560 1.00 97.81 106 GLN A CA 1
ATOM 837 C C . GLN A 1 106 ? 22.390 -2.730 1.572 1.00 97.81 106 GLN A C 1
ATOM 839 O O . GLN A 1 106 ? 23.341 -1.954 1.603 1.00 97.81 106 GLN A O 1
ATOM 844 N N . ASN A 1 107 ? 22.282 -3.681 0.640 1.00 96.88 107 ASN A N 1
ATOM 845 C CA . ASN A 1 107 ? 23.292 -3.872 -0.402 1.00 96.88 107 ASN A CA 1
ATOM 846 C C . ASN A 1 107 ? 23.431 -2.635 -1.303 1.00 96.88 107 ASN A C 1
ATOM 848 O O . ASN A 1 107 ? 24.549 -2.246 -1.641 1.00 96.88 107 ASN A O 1
ATOM 852 N N . LEU A 1 108 ? 22.315 -1.997 -1.675 1.00 95.25 108 LEU A N 1
ATOM 853 C CA . LEU A 1 108 ? 22.335 -0.750 -2.444 1.00 95.25 108 LEU A CA 1
ATOM 854 C C . LEU A 1 108 ? 23.037 0.375 -1.666 1.00 95.25 108 LEU A C 1
ATOM 856 O O . LEU A 1 108 ? 23.897 1.060 -2.220 1.00 95.25 108 LEU A O 1
ATOM 860 N N . TYR A 1 109 ? 22.713 0.538 -0.381 1.00 96.00 109 TYR A N 1
ATOM 861 C CA . TYR A 1 109 ? 23.384 1.493 0.502 1.00 96.00 109 TYR A CA 1
ATOM 862 C C . TYR A 1 109 ? 24.898 1.248 0.568 1.00 96.00 109 TYR A C 1
ATOM 864 O O . TYR A 1 109 ? 25.677 2.187 0.377 1.00 96.00 109 TYR A O 1
ATOM 872 N N . ASP A 1 110 ? 25.321 0.001 0.795 1.00 97.25 110 ASP A N 1
ATOM 873 C CA . ASP A 1 110 ? 26.734 -0.367 0.926 1.00 97.25 110 ASP A CA 1
ATOM 874 C C . ASP A 1 110 ? 27.509 -0.074 -0.370 1.00 97.25 110 ASP A C 1
ATOM 876 O O . ASP A 1 110 ? 28.607 0.488 -0.329 1.00 97.25 110 ASP A O 1
ATOM 880 N N . GLN A 1 111 ? 26.919 -0.376 -1.533 1.00 94.94 111 GLN A N 1
ATOM 881 C CA . GLN A 1 111 ? 27.512 -0.090 -2.844 1.00 94.94 111 GLN A CA 1
ATOM 882 C C . GLN A 1 111 ? 27.655 1.414 -3.105 1.00 94.94 111 GLN A C 1
ATOM 884 O O . GLN A 1 111 ? 28.737 1.874 -3.475 1.00 94.94 111 GLN A O 1
ATOM 889 N N . LEU A 1 112 ? 26.592 2.198 -2.894 1.00 94.56 112 LEU A N 1
ATOM 890 C CA . LEU A 1 112 ? 26.624 3.650 -3.102 1.00 94.56 112 LEU A CA 1
ATOM 891 C C . LEU A 1 112 ? 27.627 4.333 -2.164 1.00 94.56 112 LEU A C 1
ATOM 893 O O . LEU A 1 112 ? 28.373 5.217 -2.595 1.00 94.56 112 LEU A O 1
ATOM 897 N N . THR A 1 113 ? 27.692 3.883 -0.909 1.00 96.06 113 THR A N 1
ATOM 898 C CA . THR A 1 113 ? 28.669 4.364 0.076 1.00 96.06 113 THR A CA 1
ATOM 899 C C . THR A 1 113 ? 30.099 4.029 -0.352 1.00 96.06 113 THR A C 1
ATOM 901 O O . THR A 1 113 ? 30.970 4.895 -0.303 1.00 96.06 113 THR A O 1
ATOM 904 N N . ALA A 1 114 ? 30.354 2.809 -0.840 1.00 96.56 114 ALA A N 1
ATOM 905 C CA . ALA A 1 114 ? 31.673 2.409 -1.338 1.00 96.56 114 ALA A CA 1
ATOM 906 C C . ALA A 1 114 ? 32.130 3.222 -2.566 1.00 96.56 114 ALA A C 1
ATOM 908 O O . ALA A 1 114 ? 33.328 3.433 -2.751 1.00 96.56 114 ALA A O 1
ATOM 909 N N . MET A 1 115 ? 31.190 3.717 -3.377 1.00 94.94 115 MET A N 1
ATOM 910 C CA . MET A 1 115 ? 31.462 4.620 -4.504 1.00 94.94 115 MET A CA 1
ATOM 911 C C . MET A 1 115 ? 31.662 6.088 -4.088 1.00 94.94 115 MET A C 1
ATOM 913 O O . MET A 1 115 ? 31.938 6.928 -4.942 1.00 94.94 115 MET A O 1
ATOM 917 N N . GLY A 1 116 ? 31.541 6.415 -2.797 1.00 95.44 116 GLY A N 1
ATOM 918 C CA . GLY A 1 116 ? 31.694 7.780 -2.288 1.00 95.44 116 GLY A CA 1
ATOM 919 C C . GLY A 1 116 ? 30.482 8.681 -2.539 1.00 95.44 116 GLY A C 1
ATOM 920 O O . GLY A 1 116 ? 30.638 9.900 -2.581 1.00 95.44 116 GLY A O 1
ATOM 921 N N . THR A 1 117 ? 29.291 8.100 -2.722 1.00 94.88 117 THR A N 1
ATOM 922 C CA . THR A 1 117 ? 28.036 8.863 -2.841 1.00 94.88 117 THR A CA 1
ATOM 923 C C . THR A 1 117 ? 27.748 9.610 -1.537 1.00 94.88 117 THR A C 1
ATOM 925 O O . THR A 1 117 ? 28.000 9.089 -0.451 1.00 94.88 117 THR A O 1
ATOM 928 N N . ASP A 1 118 ? 27.211 10.827 -1.642 1.00 94.00 118 ASP A N 1
ATOM 929 C CA . ASP A 1 118 ? 26.859 11.662 -0.490 1.00 94.00 118 ASP A CA 1
ATOM 930 C C . ASP A 1 118 ? 25.862 10.953 0.445 1.00 94.00 118 ASP A C 1
ATOM 932 O O . ASP A 1 118 ? 24.882 10.357 -0.008 1.00 94.00 118 ASP A O 1
ATOM 936 N N . SER A 1 119 ? 26.091 11.038 1.759 1.00 89.88 119 SER A N 1
ATOM 937 C CA . SER A 1 119 ? 25.264 10.356 2.760 1.00 89.88 119 SER A CA 1
ATOM 938 C C . SER A 1 119 ? 23.812 10.833 2.767 1.00 89.88 119 SER A C 1
ATOM 940 O O . SER A 1 119 ? 22.915 10.049 3.065 1.00 89.88 119 SER A O 1
ATOM 942 N N . THR A 1 120 ? 23.540 12.079 2.374 1.00 90.69 120 THR A N 1
ATOM 943 C CA . THR A 1 120 ? 22.169 12.598 2.238 1.00 90.69 120 THR A CA 1
ATOM 944 C C . THR A 1 120 ? 21.362 11.857 1.170 1.00 90.69 120 THR A C 1
ATOM 946 O O . THR A 1 120 ? 20.137 11.807 1.260 1.00 90.69 120 THR A O 1
ATOM 949 N N . LEU A 1 121 ? 22.037 11.238 0.194 1.00 88.62 121 LEU A N 1
ATOM 950 C CA . LEU A 1 121 ? 21.426 10.445 -0.874 1.00 88.62 121 LEU A CA 1
ATOM 951 C C . LEU A 1 121 ? 21.373 8.945 -0.549 1.00 88.62 121 LEU A C 1
ATOM 953 O O . LEU A 1 121 ? 20.596 8.227 -1.176 1.00 88.62 121 LEU A O 1
ATOM 957 N N . THR A 1 122 ? 22.178 8.452 0.401 1.00 91.69 122 THR A N 1
ATOM 958 C CA . THR A 1 122 ? 22.243 7.016 0.735 1.00 91.69 122 THR A CA 1
ATOM 959 C C . THR A 1 122 ? 21.511 6.651 2.024 1.00 91.69 122 THR A C 1
ATOM 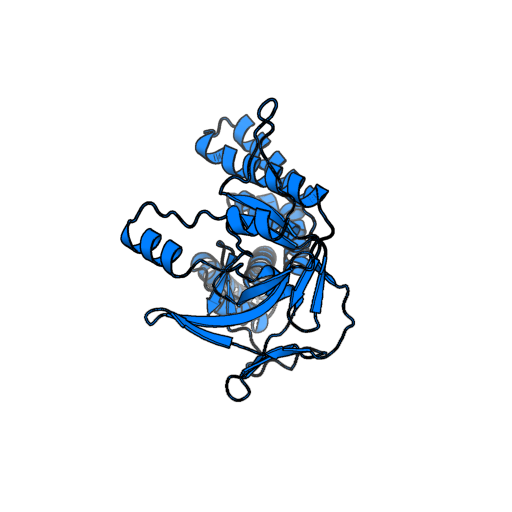961 O O . THR A 1 122 ? 20.883 5.593 2.078 1.00 91.69 122 THR A O 1
ATOM 964 N N . GLU A 1 123 ? 21.528 7.508 3.051 1.00 89.50 123 GLU A N 1
ATOM 965 C CA . GLU A 1 123 ? 20.898 7.222 4.349 1.00 89.50 123 GLU A CA 1
ATOM 966 C C . GLU A 1 123 ? 19.396 6.874 4.267 1.00 89.50 123 GLU A C 1
ATOM 968 O O . GLU A 1 123 ? 18.978 6.005 5.037 1.00 89.50 123 GLU A O 1
ATOM 973 N N . PRO A 1 124 ? 18.580 7.413 3.329 1.00 88.88 124 PRO A N 1
ATOM 974 C CA . PRO A 1 124 ? 17.199 6.954 3.160 1.00 88.88 124 PRO A CA 1
ATOM 975 C C . PRO A 1 124 ? 17.072 5.444 2.897 1.00 88.88 124 PRO A C 1
ATOM 977 O O . PRO A 1 124 ? 16.183 4.800 3.453 1.00 88.88 124 PRO A O 1
ATOM 980 N N . TYR A 1 125 ? 17.979 4.843 2.117 1.00 91.94 125 TYR A N 1
ATOM 981 C CA . TYR A 1 125 ? 17.942 3.402 1.827 1.00 91.94 125 TYR A CA 1
ATOM 982 C C . TYR A 1 125 ? 18.253 2.563 3.064 1.00 91.94 125 TYR A C 1
ATOM 984 O O . TYR A 1 125 ? 17.592 1.557 3.319 1.00 91.94 125 TYR A O 1
ATOM 992 N N . LYS A 1 126 ? 19.220 3.002 3.872 1.00 92.62 126 LYS A N 1
ATOM 993 C CA . LYS A 1 126 ? 19.558 2.357 5.144 1.00 92.62 126 LYS A CA 1
ATOM 994 C C . LYS A 1 126 ? 18.423 2.469 6.157 1.00 92.62 126 LYS A C 1
ATOM 996 O O . LYS A 1 126 ? 18.085 1.473 6.792 1.00 92.62 126 LYS A O 1
ATOM 1001 N N . ALA A 1 127 ? 17.812 3.647 6.285 1.00 89.94 127 ALA A N 1
ATOM 1002 C CA . ALA A 1 127 ? 16.663 3.848 7.163 1.00 89.94 127 ALA A CA 1
ATOM 1003 C C . ALA A 1 127 ? 15.492 2.934 6.760 1.00 89.94 127 ALA A C 1
ATOM 1005 O O . ALA A 1 127 ? 14.920 2.240 7.603 1.00 89.94 127 ALA A O 1
ATOM 1006 N N . GLN A 1 128 ? 15.194 2.849 5.460 1.00 90.44 128 GLN A N 1
ATOM 1007 C CA . GLN A 1 128 ? 14.154 1.963 4.941 1.00 90.44 128 GLN A CA 1
ATOM 1008 C C . GLN A 1 128 ? 14.487 0.475 5.158 1.00 90.44 128 GLN A C 1
ATOM 1010 O O . GLN A 1 128 ? 13.612 -0.299 5.551 1.00 90.44 128 GLN A O 1
ATOM 1015 N N . ALA A 1 129 ? 15.748 0.066 4.973 1.00 94.69 129 ALA A N 1
ATOM 1016 C CA . ALA A 1 129 ? 16.197 -1.298 5.258 1.00 94.69 129 ALA A CA 1
ATOM 1017 C C . ALA A 1 129 ? 15.999 -1.667 6.739 1.00 94.69 129 ALA A C 1
ATOM 1019 O O . ALA A 1 129 ? 15.463 -2.731 7.054 1.00 94.69 129 ALA A O 1
ATOM 1020 N N . GLN A 1 130 ? 16.374 -0.773 7.659 1.00 91.81 130 GLN A N 1
ATOM 1021 C CA . GLN A 1 130 ? 16.173 -0.959 9.099 1.00 91.81 130 GLN A CA 1
ATOM 1022 C C . GLN A 1 130 ? 14.688 -1.058 9.460 1.00 91.81 130 GLN A C 1
ATOM 1024 O O . GLN A 1 130 ? 14.299 -1.929 10.241 1.00 91.81 130 GLN A O 1
ATOM 1029 N N . GLN A 1 131 ? 13.848 -0.222 8.850 1.00 89.25 131 GLN A N 1
ATOM 1030 C CA . GLN A 1 131 ? 12.402 -0.272 9.034 1.00 89.25 131 GLN A CA 1
ATOM 1031 C C . GLN A 1 131 ? 11.821 -1.615 8.566 1.00 89.25 131 GLN A C 1
ATOM 1033 O O . GLN A 1 131 ? 11.050 -2.239 9.297 1.00 89.25 131 GLN A O 1
ATOM 1038 N N . TYR A 1 132 ? 12.235 -2.118 7.399 1.00 92.94 132 TYR A N 1
ATOM 1039 C CA . TYR A 1 132 ? 11.835 -3.446 6.933 1.00 92.94 132 TYR A CA 1
ATOM 1040 C C . TYR A 1 132 ? 12.320 -4.565 7.861 1.00 92.94 132 TYR A C 1
ATOM 1042 O O . TYR A 1 132 ? 11.547 -5.477 8.151 1.00 92.94 132 TYR A O 1
ATOM 1050 N N . ARG A 1 133 ? 13.535 -4.489 8.421 1.00 93.62 133 ARG A N 1
ATOM 1051 C CA . ARG A 1 133 ? 13.992 -5.456 9.440 1.00 93.62 133 ARG A CA 1
ATOM 1052 C C . ARG A 1 133 ? 13.131 -5.429 10.703 1.00 93.62 133 ARG A C 1
ATOM 1054 O O . ARG A 1 133 ? 12.776 -6.491 11.215 1.00 93.62 133 ARG A O 1
ATOM 1061 N N . ALA A 1 134 ? 12.762 -4.244 11.185 1.00 90.00 134 ALA A N 1
ATOM 1062 C CA . ALA A 1 134 ? 11.884 -4.103 12.345 1.00 90.00 134 ALA A CA 1
ATOM 1063 C C . ALA A 1 134 ? 10.486 -4.691 12.074 1.00 90.00 134 ALA A C 1
ATOM 1065 O O . ALA A 1 134 ? 9.944 -5.427 12.902 1.00 90.00 134 ALA A O 1
ATOM 1066 N N . LEU A 1 135 ? 9.929 -4.431 10.888 1.00 90.19 135 LEU A N 1
ATOM 1067 C CA . LEU A 1 135 ? 8.654 -4.997 10.446 1.00 90.19 135 LEU A CA 1
ATOM 1068 C C . LEU A 1 135 ? 8.723 -6.526 10.303 1.00 90.19 135 LEU A C 1
ATOM 1070 O O . LEU A 1 135 ? 7.836 -7.227 10.791 1.00 90.19 135 LEU A O 1
ATOM 1074 N N . ALA A 1 136 ? 9.801 -7.063 9.725 1.00 92.69 136 ALA A N 1
ATOM 1075 C CA . ALA A 1 136 ? 10.007 -8.503 9.571 1.00 92.69 136 ALA A CA 1
ATOM 1076 C C . ALA A 1 136 ? 9.955 -9.255 10.912 1.00 92.69 136 ALA A C 1
ATOM 1078 O O . ALA A 1 136 ? 9.422 -10.362 10.983 1.00 92.69 136 ALA A O 1
ATOM 1079 N N . ALA A 1 137 ? 10.459 -8.640 11.986 1.00 89.81 137 ALA A N 1
ATOM 1080 C CA . ALA A 1 137 ? 10.449 -9.214 13.330 1.00 89.81 137 ALA A CA 1
ATOM 1081 C C . A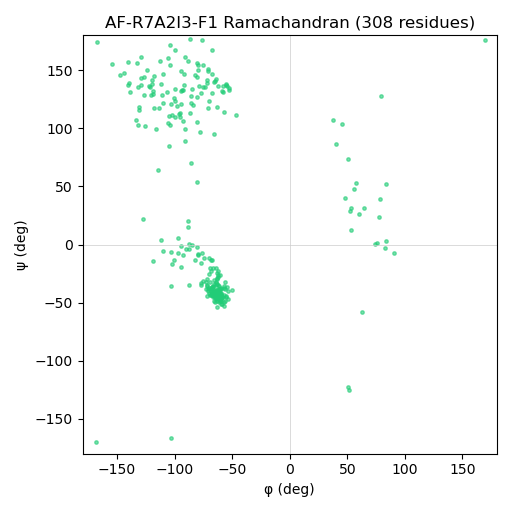LA A 1 137 ? 9.046 -9.292 13.968 1.00 89.81 137 ALA A C 1
ATOM 1083 O O . ALA A 1 137 ? 8.875 -9.949 14.995 1.00 89.81 137 ALA A O 1
ATOM 1084 N N . CYS A 1 138 ? 8.044 -8.632 13.379 1.00 86.31 138 CYS A N 1
ATOM 1085 C CA . CYS A 1 138 ? 6.695 -8.502 13.939 1.00 86.31 138 CYS A CA 1
ATOM 1086 C C . CYS A 1 138 ? 5.624 -9.292 13.180 1.00 86.31 138 CYS A C 1
ATOM 1088 O O . CYS A 1 138 ? 4.466 -9.319 13.609 1.00 86.31 138 CYS A O 1
ATOM 1090 N N . GLY A 1 139 ? 5.998 -9.903 12.055 1.00 78.38 139 GLY A N 1
ATOM 1091 C CA . GLY A 1 139 ? 5.100 -10.665 11.198 1.00 78.38 139 GLY A CA 1
ATOM 1092 C C . GLY A 1 139 ? 4.745 -12.062 11.736 1.00 78.38 139 GLY A C 1
ATOM 1093 O O . GLY A 1 139 ? 5.273 -12.506 12.757 1.00 78.38 139 GLY A O 1
ATOM 1094 N N . PRO A 1 140 ? 3.850 -12.790 11.041 1.00 90.12 140 PRO A N 1
ATOM 1095 C CA . PRO A 1 140 ? 3.151 -12.376 9.821 1.00 90.12 140 PRO A CA 1
ATOM 1096 C C . PRO A 1 140 ? 2.078 -11.312 10.106 1.00 90.12 140 PRO A C 1
ATOM 1098 O O . PRO A 1 140 ? 1.391 -11.384 11.131 1.00 90.12 140 PRO A O 1
ATOM 1101 N N . PHE A 1 141 ? 1.941 -10.336 9.203 1.00 94.69 141 PHE A N 1
ATOM 1102 C CA . PHE A 1 141 ? 0.935 -9.272 9.288 1.00 94.69 141 PHE A CA 1
ATOM 1103 C C . PHE A 1 141 ? -0.382 -9.664 8.633 1.00 94.69 141 PHE A C 1
ATOM 1105 O O . PHE A 1 141 ? -0.423 -10.539 7.769 1.00 94.69 141 PHE A O 1
ATOM 1112 N N . TYR A 1 142 ? -1.453 -8.990 9.049 1.00 95.50 142 TYR A N 1
ATOM 1113 C CA . TYR A 1 142 ? -2.784 -9.094 8.449 1.00 95.50 142 TYR A CA 1
ATOM 1114 C C . TYR A 1 142 ? -3.314 -10.530 8.325 1.00 95.50 142 TYR A C 1
ATOM 1116 O O . TYR A 1 142 ? -4.120 -10.837 7.448 1.00 95.50 142 TYR A O 1
ATOM 1124 N N . ARG A 1 143 ? -2.901 -11.447 9.207 1.00 94.88 143 ARG A N 1
ATOM 1125 C CA . ARG A 1 143 ? -3.439 -12.811 9.176 1.00 94.88 143 ARG A CA 1
ATOM 1126 C C . ARG A 1 143 ? -4.905 -12.771 9.634 1.00 94.88 143 ARG A C 1
ATOM 1128 O O . ARG A 1 143 ? -5.165 -12.303 10.748 1.00 94.88 143 ARG A O 1
ATOM 1135 N N . PRO A 1 144 ? -5.865 -13.258 8.830 1.00 96.12 144 PRO A N 1
ATOM 1136 C CA . PRO A 1 144 ? -7.274 -13.212 9.197 1.00 96.12 144 PRO A CA 1
ATOM 1137 C C . PRO A 1 144 ? -7.584 -14.221 10.314 1.00 96.12 144 PRO A C 1
ATOM 1139 O O . PRO A 1 144 ? -7.110 -15.357 10.296 1.00 96.12 144 PRO A O 1
ATOM 1142 N N . LEU A 1 145 ? -8.406 -13.812 11.284 1.00 96.69 145 LEU A N 1
ATOM 1143 C CA . LEU A 1 145 ? -9.035 -14.700 12.280 1.00 96.69 145 LEU A CA 1
ATOM 1144 C C . LEU A 1 145 ? -10.510 -14.987 11.973 1.00 96.69 145 LEU A C 1
ATOM 1146 O O . LEU A 1 145 ? -11.154 -15.780 12.658 1.00 96.69 145 LEU A O 1
ATOM 1150 N N . HIS A 1 146 ? -11.053 -14.312 10.968 1.00 95.56 146 HIS A N 1
ATOM 1151 C CA . HIS A 1 146 ? -12.418 -14.478 10.502 1.00 95.56 146 HIS A CA 1
ATOM 1152 C C . HIS A 1 146 ? -12.482 -15.543 9.392 1.00 95.56 146 HIS A C 1
ATOM 1154 O O . HIS A 1 146 ? -11.463 -15.917 8.812 1.00 95.56 146 HIS A O 1
ATOM 1160 N N . LYS A 1 147 ? -13.679 -16.077 9.125 1.00 95.12 147 LYS A N 1
ATOM 1161 C CA . LYS A 1 147 ? -13.891 -17.064 8.054 1.00 95.12 147 LYS A CA 1
ATOM 1162 C C . LYS A 1 147 ? -14.012 -16.360 6.703 1.00 95.12 147 LYS A C 1
ATOM 1164 O O . LYS A 1 147 ? -14.425 -15.215 6.642 1.00 95.12 147 LYS A O 1
ATOM 1169 N N . SER A 1 148 ? -13.734 -17.055 5.608 1.00 92.31 148 SER A N 1
ATOM 1170 C CA . SER A 1 148 ? -14.133 -16.552 4.290 1.00 92.31 148 SER A CA 1
ATOM 1171 C C . SER A 1 148 ? -15.661 -16.450 4.212 1.00 92.31 148 SER A C 1
ATOM 1173 O O . SER A 1 148 ? -16.366 -17.357 4.664 1.00 92.31 148 SER A O 1
ATOM 1175 N N . GLY A 1 149 ? -16.172 -15.357 3.653 1.00 94.56 149 GLY A N 1
ATOM 1176 C CA . GLY A 1 149 ? -17.605 -15.099 3.554 1.00 94.56 149 GLY A CA 1
ATOM 1177 C C . GLY A 1 149 ? -17.905 -13.673 3.105 1.00 94.56 149 GLY A C 1
ATOM 1178 O O . GLY A 1 149 ? -16.989 -12.875 2.926 1.00 94.56 149 GLY A O 1
ATOM 1179 N N . GLU A 1 150 ? -19.191 -13.376 2.915 1.00 97.38 150 GLU A N 1
ATOM 1180 C CA . GLU A 1 150 ? -19.656 -12.010 2.676 1.00 97.38 150 GLU A CA 1
ATOM 1181 C C . GLU A 1 150 ? -19.726 -11.254 4.005 1.00 97.38 150 GLU A C 1
ATOM 1183 O O . GLU A 1 150 ? -20.233 -11.777 5.002 1.00 97.38 150 GLU A O 1
ATOM 1188 N N . TYR A 1 151 ? -19.252 -10.011 4.001 1.00 97.69 151 TYR A N 1
ATOM 1189 C CA . TYR A 1 151 ? -19.339 -9.101 5.133 1.00 97.69 151 TYR A CA 1
ATOM 1190 C C . TYR A 1 151 ? -20.074 -7.828 4.740 1.00 97.69 151 TYR A C 1
ATOM 1192 O O . TYR A 1 151 ? -19.811 -7.244 3.693 1.00 97.69 151 TYR A O 1
ATOM 1200 N N . ARG A 1 152 ? -20.971 -7.383 5.621 1.00 97.69 152 ARG A N 1
ATOM 1201 C CA . ARG A 1 152 ? -21.669 -6.100 5.530 1.00 97.69 152 ARG A CA 1
ATOM 1202 C C . ARG A 1 152 ? -21.300 -5.275 6.744 1.00 97.69 152 ARG A C 1
ATOM 1204 O O . ARG A 1 152 ? -21.527 -5.700 7.878 1.00 97.69 152 ARG A O 1
ATOM 1211 N N . ILE A 1 153 ? -20.661 -4.140 6.505 1.00 97.62 153 ILE A N 1
ATOM 1212 C CA . ILE A 1 153 ? -20.122 -3.270 7.545 1.00 97.62 153 ILE A CA 1
ATOM 1213 C C . ILE A 1 153 ? -20.916 -1.964 7.499 1.00 97.62 153 ILE A C 1
ATOM 1215 O O . ILE A 1 153 ? -20.870 -1.279 6.478 1.00 97.62 153 ILE A O 1
ATOM 1219 N N . PRO A 1 154 ? -21.639 -1.590 8.568 1.00 97.56 154 PRO A N 1
ATOM 1220 C CA . PRO A 1 154 ? -22.349 -0.318 8.607 1.00 97.56 154 PRO A CA 1
ATOM 1221 C C . PRO A 1 154 ? -21.404 0.879 8.433 1.00 97.56 154 PRO A C 1
ATOM 1223 O O . PRO A 1 154 ? -20.381 0.984 9.112 1.00 97.56 154 PRO A O 1
ATOM 1226 N N . MET A 1 155 ? -21.782 1.799 7.548 1.00 96.00 155 MET A N 1
ATOM 1227 C CA . MET A 1 155 ? -21.115 3.075 7.303 1.00 96.00 155 MET A CA 1
ATOM 1228 C C . MET A 1 155 ? -21.751 4.185 8.131 1.00 96.00 155 MET A C 1
ATOM 1230 O O . MET A 1 155 ? -22.966 4.403 8.105 1.00 96.00 155 MET A O 1
ATOM 1234 N N . VAL A 1 156 ? -20.911 4.981 8.779 1.00 94.56 156 VAL A N 1
ATOM 1235 C CA . VAL A 1 156 ? -21.289 6.259 9.371 1.00 94.56 156 VAL A CA 1
ATOM 1236 C C . VAL A 1 156 ? -20.811 7.368 8.443 1.00 94.56 156 VAL A C 1
ATOM 1238 O O . VAL A 1 156 ? -19.618 7.613 8.309 1.00 94.56 156 VAL A O 1
ATOM 1241 N N . LEU A 1 157 ? -21.751 8.062 7.804 1.00 93.81 157 LEU A N 1
ATOM 1242 C CA . LEU A 1 157 ? -21.440 9.249 7.008 1.00 93.81 157 LEU A CA 1
ATOM 1243 C C . LEU A 1 157 ? -21.293 10.444 7.953 1.00 93.81 157 LEU A C 1
ATOM 1245 O O . LEU A 1 157 ? -22.288 10.947 8.483 1.00 93.81 157 LEU A O 1
ATOM 1249 N N . ALA A 1 158 ? -20.058 10.876 8.188 1.00 88.06 158 ALA A N 1
ATOM 1250 C CA . ALA A 1 158 ? -19.756 12.008 9.051 1.00 88.06 158 ALA A CA 1
ATOM 1251 C C . ALA A 1 158 ? -19.626 13.304 8.237 1.00 88.06 158 ALA A C 1
ATOM 1253 O O . ALA A 1 158 ? -19.232 13.304 7.071 1.00 88.06 158 ALA A O 1
ATOM 1254 N N . ASN A 1 159 ? -19.985 14.423 8.868 1.00 87.94 159 ASN A N 1
ATOM 1255 C CA . ASN A 1 159 ? -19.741 15.768 8.358 1.00 87.94 159 ASN A CA 1
ATOM 1256 C C . ASN A 1 159 ? -19.166 16.613 9.495 1.00 87.94 159 ASN A C 1
ATOM 1258 O O . ASN A 1 159 ? -19.882 16.970 10.435 1.00 87.94 159 ASN A O 1
ATOM 1262 N N . LYS A 1 160 ? -17.868 16.906 9.423 1.00 80.88 160 LYS A N 1
ATOM 1263 C CA . LYS A 1 160 ? -17.145 17.702 10.419 1.00 80.88 160 LYS A CA 1
ATOM 1264 C C . LYS A 1 160 ? -16.653 18.978 9.747 1.00 80.88 160 LYS A C 1
ATOM 1266 O O . LYS A 1 160 ? -15.669 18.977 9.021 1.00 80.88 160 LYS A O 1
ATOM 1271 N N . GLY A 1 161 ? -17.380 20.077 9.952 1.00 74.56 161 GLY A N 1
ATOM 1272 C CA . GLY A 1 161 ? -17.002 21.382 9.399 1.00 74.56 161 GLY A CA 1
ATOM 1273 C C . GLY A 1 161 ? -17.017 21.453 7.866 1.00 74.56 161 GLY A C 1
ATOM 1274 O O . GLY A 1 161 ? -16.209 22.176 7.298 1.00 74.56 161 GLY A O 1
ATOM 1275 N N . GLY A 1 162 ? -17.905 20.705 7.200 1.00 78.75 162 GLY A N 1
ATOM 1276 C CA . GLY A 1 162 ? -18.000 20.659 5.736 1.00 78.75 162 GLY A CA 1
ATOM 1277 C C . GLY A 1 162 ? -17.137 19.577 5.082 1.00 78.75 162 GLY A C 1
ATOM 1278 O O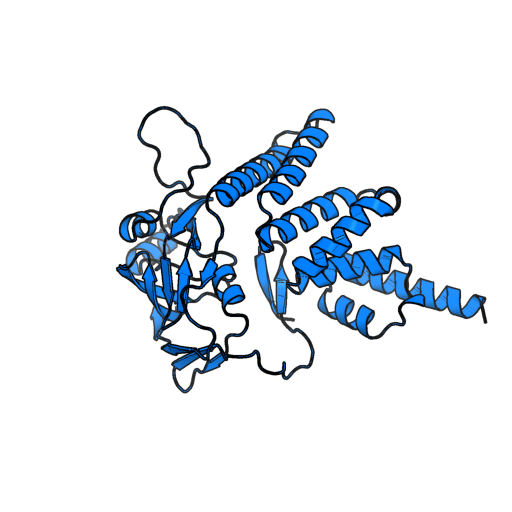 . GLY A 1 162 ? -17.285 19.332 3.888 1.00 78.75 162 GLY A O 1
ATOM 1279 N N . GLN A 1 163 ? -16.282 18.896 5.848 1.00 78.12 163 GLN A N 1
ATOM 1280 C CA . GLN A 1 163 ? -15.579 17.707 5.379 1.00 78.12 163 GLN A CA 1
ATOM 1281 C C . GLN A 1 163 ? -16.449 16.471 5.590 1.00 78.12 163 GLN A C 1
ATOM 1283 O O . GLN A 1 163 ? -16.863 16.171 6.714 1.00 78.12 163 GLN A O 1
ATOM 1288 N N . HIS A 1 164 ? -16.725 15.774 4.492 1.00 88.62 164 HIS A N 1
ATOM 1289 C CA . HIS A 1 164 ? -17.472 14.526 4.481 1.00 88.62 164 HIS A CA 1
ATOM 1290 C C . HIS A 1 164 ? -16.518 13.339 4.556 1.00 88.62 164 HIS A C 1
ATOM 1292 O O . HIS A 1 164 ? -15.550 13.281 3.802 1.00 88.62 164 HIS A O 1
ATOM 1298 N N . SER A 1 165 ? -16.818 12.382 5.428 1.00 92.19 165 SER A N 1
ATOM 1299 C CA . SER A 1 165 ? -16.027 11.163 5.573 1.00 92.19 165 SER A CA 1
ATOM 1300 C C . SER A 1 165 ? -16.904 9.936 5.800 1.00 92.19 165 SER A C 1
ATOM 1302 O O . SER A 1 165 ? -18.054 10.038 6.240 1.00 92.19 165 SER A O 1
ATOM 1304 N N . ILE A 1 166 ? -16.346 8.768 5.481 1.00 95.69 166 ILE A N 1
ATOM 1305 C CA . ILE A 1 166 ? -16.908 7.472 5.849 1.00 95.69 166 ILE A CA 1
ATOM 1306 C C . ILE A 1 166 ? -16.164 7.010 7.097 1.00 95.69 166 ILE A C 1
ATOM 1308 O O . ILE A 1 166 ? -14.949 6.838 7.089 1.00 95.69 166 ILE A O 1
ATOM 1312 N N . GLU A 1 167 ? -16.898 6.830 8.183 1.00 95.50 167 GLU A N 1
ATOM 1313 C CA . GLU A 1 167 ? -16.401 6.234 9.413 1.00 95.50 167 GLU A CA 1
ATOM 1314 C C . GLU A 1 167 ? -17.081 4.875 9.630 1.00 95.50 167 GLU A C 1
ATOM 1316 O O . GLU A 1 167 ? -18.166 4.609 9.109 1.00 95.50 167 GLU A O 1
ATOM 1321 N N . MET A 1 168 ? -16.455 4.004 10.411 1.00 95.69 168 MET A N 1
ATOM 1322 C CA . MET A 1 168 ? -17.005 2.697 10.772 1.00 95.69 168 MET A CA 1
ATOM 1323 C C . MET A 1 168 ? -16.624 2.344 12.203 1.00 95.69 168 MET A C 1
ATOM 1325 O O . MET A 1 168 ? -15.559 2.731 12.691 1.00 95.69 168 MET A O 1
ATOM 1329 N N . ASP A 1 169 ? -17.505 1.616 12.880 1.00 96.12 169 ASP A N 1
ATOM 1330 C CA . ASP A 1 169 ? -17.220 1.109 14.215 1.00 96.12 169 ASP A CA 1
ATOM 1331 C C . ASP A 1 169 ? -16.358 -0.164 14.119 1.00 96.12 169 ASP A C 1
ATOM 1333 O O . ASP A 1 169 ? -16.507 -0.998 13.216 1.00 96.12 169 ASP A O 1
ATOM 1337 N N . GLY A 1 170 ? -15.444 -0.324 15.068 1.00 97.00 170 GLY A N 1
ATOM 1338 C CA . GLY A 1 170 ? -14.545 -1.466 15.138 1.00 97.00 170 GLY A CA 1
ATOM 1339 C C . GLY A 1 170 ? -13.815 -1.528 16.471 1.00 97.00 170 GLY A C 1
ATOM 1340 O O . GLY A 1 170 ? -14.134 -0.794 17.402 1.00 97.00 170 GLY A O 1
ATOM 1341 N N . SER A 1 171 ? -12.814 -2.401 16.574 1.00 98.50 171 SER A N 1
ATOM 1342 C CA . SER A 1 171 ? -11.987 -2.485 17.779 1.00 98.50 171 SER A CA 1
ATOM 1343 C C . SER A 1 171 ? -10.515 -2.696 17.460 1.00 98.50 171 SER A C 1
ATOM 1345 O O . SER A 1 171 ? -10.191 -3.538 16.621 1.00 98.50 171 SER A O 1
ATOM 1347 N N . ILE A 1 172 ? -9.630 -2.020 18.192 1.00 98.75 172 ILE A N 1
ATOM 1348 C CA . ILE A 1 172 ? -8.192 -2.310 18.200 1.00 98.75 172 ILE A CA 1
ATOM 1349 C C . ILE A 1 172 ? -7.831 -2.890 19.568 1.00 98.75 172 ILE A C 1
ATOM 1351 O O . ILE A 1 172 ? -8.201 -2.333 20.599 1.00 98.75 172 ILE A O 1
ATOM 1355 N N . ASN A 1 173 ? -7.148 -4.036 19.584 1.00 98.38 173 ASN A N 1
ATOM 1356 C CA . ASN A 1 173 ? -6.775 -4.779 20.799 1.00 98.38 173 ASN A CA 1
ATOM 1357 C C . ASN A 1 173 ? -7.950 -4.964 21.785 1.00 98.38 173 ASN A C 1
ATOM 1359 O O . ASN A 1 173 ? -7.801 -4.826 22.999 1.00 98.38 173 ASN A O 1
ATOM 1363 N N . GLY A 1 174 ? -9.146 -5.240 21.249 1.00 97.81 174 GLY A N 1
ATOM 1364 C CA . GLY A 1 174 ? -10.379 -5.442 22.020 1.00 97.81 174 GLY A CA 1
ATOM 1365 C C . GLY A 1 174 ? -11.039 -4.172 22.570 1.00 97.81 174 GLY A C 1
ATOM 1366 O O . GLY A 1 174 ? -12.070 -4.277 23.229 1.00 97.81 174 GLY A O 1
ATOM 1367 N N . LYS A 1 175 ? -10.488 -2.982 22.310 1.00 98.38 175 LYS A N 1
ATOM 1368 C CA . LYS A 1 175 ? -11.090 -1.697 22.693 1.00 98.38 175 LYS A CA 1
ATOM 1369 C C . LYS A 1 175 ? -11.898 -1.147 21.525 1.00 98.38 175 LYS A C 1
ATOM 1371 O O . LYS A 1 175 ? -11.350 -0.955 20.441 1.00 98.38 175 LYS A O 1
ATOM 1376 N N . GLU A 1 176 ? -13.190 -0.936 21.754 1.00 97.94 176 GLU A N 1
ATOM 1377 C CA . GLU A 1 176 ? -14.118 -0.406 20.750 1.00 97.94 176 GLU A CA 1
ATOM 1378 C C . GLU A 1 176 ? -13.800 1.052 20.410 1.00 97.94 176 GLU A C 1
ATOM 1380 O O . GLU A 1 176 ? -13.385 1.829 21.271 1.00 97.94 176 GLU A O 1
ATOM 1385 N N . GLY A 1 177 ? -14.042 1.429 19.160 1.00 95.69 177 GLY A N 1
ATOM 1386 C CA . GLY A 1 177 ? -13.799 2.771 18.667 1.00 95.69 177 GLY A CA 1
ATOM 1387 C C . GLY A 1 177 ? -14.434 3.026 17.310 1.00 95.69 177 GLY A C 1
ATOM 1388 O O . GLY A 1 177 ? -14.980 2.126 16.669 1.00 95.69 177 GLY A O 1
ATOM 1389 N N . ARG A 1 178 ? -14.336 4.283 16.876 1.00 94.88 178 ARG A N 1
ATOM 1390 C CA . ARG A 1 178 ? -14.715 4.715 15.534 1.00 94.88 178 ARG A CA 1
ATOM 1391 C C . ARG A 1 178 ? -13.468 4.993 14.719 1.00 94.88 178 ARG A C 1
ATOM 1393 O O . ARG A 1 178 ? -12.583 5.700 15.198 1.00 94.88 178 ARG A O 1
ATOM 1400 N N . PHE A 1 179 ? -13.415 4.454 13.509 1.00 96.31 179 PHE A N 1
ATOM 1401 C CA . PHE A 1 179 ? -12.274 4.576 12.610 1.00 96.31 179 PHE A CA 1
ATOM 1402 C C . PHE A 1 179 ? -12.673 5.313 11.340 1.00 96.31 179 PHE A C 1
ATOM 1404 O O . PHE A 1 179 ? -13.792 5.149 10.851 1.00 96.31 179 PHE A O 1
ATOM 1411 N N . LEU A 1 180 ? -11.752 6.109 10.805 1.00 95.75 180 LEU A N 1
ATOM 1412 C CA . LEU A 1 180 ? -11.901 6.731 9.496 1.00 95.75 180 LEU A CA 1
ATOM 1413 C C . LEU A 1 180 ? -11.544 5.704 8.417 1.00 95.75 180 LEU A C 1
ATOM 1415 O O . LEU A 1 180 ? -10.469 5.113 8.468 1.00 95.75 180 LEU A O 1
ATOM 1419 N N . PHE A 1 181 ? -12.433 5.490 7.452 1.00 95.94 181 PHE A N 1
ATOM 1420 C CA . PHE A 1 181 ? -12.158 4.696 6.258 1.00 95.94 181 PHE A CA 1
ATOM 1421 C C . PHE A 1 181 ? -11.677 5.639 5.150 1.00 95.94 181 PHE A C 1
ATOM 1423 O O . PHE A 1 181 ? -12.479 6.395 4.600 1.00 95.94 181 PHE A O 1
ATOM 1430 N N . ASP A 1 182 ? -10.378 5.621 4.846 1.00 93.31 182 ASP A N 1
ATOM 1431 C CA . ASP A 1 182 ? -9.756 6.599 3.949 1.00 93.31 182 ASP A CA 1
ATOM 1432 C C . ASP A 1 182 ? -9.008 5.921 2.797 1.00 93.31 182 ASP A C 1
ATOM 1434 O O . ASP A 1 182 ? -7.888 5.434 2.942 1.00 93.31 182 ASP A O 1
ATOM 1438 N N . THR A 1 183 ? -9.625 5.909 1.614 1.00 91.31 183 THR A N 1
ATOM 1439 C CA . THR A 1 183 ? -9.002 5.383 0.388 1.00 91.31 183 THR A CA 1
ATOM 1440 C C . THR A 1 183 ? -7.839 6.250 -0.107 1.00 91.31 183 THR A C 1
ATOM 1442 O O . THR A 1 183 ? -7.105 5.832 -1.000 1.00 91.31 183 THR A O 1
ATOM 1445 N N . GLY A 1 184 ? -7.698 7.470 0.421 1.00 88.75 184 GLY A N 1
ATOM 1446 C CA . GLY A 1 184 ? -6.584 8.378 0.168 1.00 88.75 184 GLY A CA 1
ATOM 1447 C C . GLY A 1 184 ? -5.396 8.172 1.110 1.00 88.75 184 GLY A C 1
ATOM 1448 O O . GLY A 1 184 ? -4.372 8.819 0.916 1.00 88.75 184 GLY A O 1
ATOM 1449 N N . ALA A 1 185 ? -5.493 7.280 2.100 1.00 89.75 185 ALA A N 1
ATOM 1450 C CA . ALA A 1 185 ? -4.395 6.964 3.006 1.00 89.75 185 ALA A CA 1
ATOM 1451 C C . ALA A 1 185 ? -3.639 5.713 2.534 1.00 89.75 185 ALA A C 1
ATOM 1453 O O . ALA A 1 185 ? -4.166 4.600 2.578 1.00 89.75 185 ALA A O 1
ATOM 1454 N N . GLY A 1 186 ? -2.383 5.887 2.111 1.00 88.69 186 GLY A N 1
ATOM 1455 C CA . GLY A 1 186 ? -1.525 4.779 1.665 1.00 88.69 186 GLY A CA 1
ATOM 1456 C C . GLY A 1 186 ? -1.137 3.787 2.766 1.00 88.69 186 GLY A C 1
ATOM 1457 O O . GLY A 1 186 ? -0.828 2.637 2.474 1.00 88.69 186 GLY A O 1
ATOM 1458 N N . GLU A 1 187 ? -1.236 4.205 4.029 1.00 90.94 187 GLU A N 1
ATOM 1459 C CA . GLU A 1 187 ? -0.954 3.419 5.233 1.00 90.94 187 GLU A CA 1
ATOM 1460 C C . GLU A 1 187 ? -2.130 3.510 6.216 1.00 90.94 187 GLU A C 1
ATOM 1462 O O . GLU A 1 187 ? -2.945 4.433 6.143 1.00 90.94 187 GLU A O 1
ATOM 1467 N N . ASN A 1 188 ? -2.215 2.584 7.176 1.00 95.56 188 ASN A N 1
ATOM 1468 C CA . ASN A 1 188 ? -3.076 2.821 8.341 1.00 95.56 188 ASN A CA 1
ATOM 1469 C C . ASN A 1 188 ? -2.397 3.857 9.234 1.00 95.56 188 ASN A C 1
ATOM 1471 O O . ASN A 1 188 ? -1.201 3.740 9.491 1.00 95.56 188 ASN A O 1
ATOM 1475 N N . LEU A 1 189 ? -3.139 4.837 9.742 1.00 93.69 189 LEU A N 1
ATOM 1476 C CA . LEU A 1 189 ? -2.560 5.948 10.500 1.00 93.69 189 LEU A CA 1
ATOM 1477 C C . LEU A 1 189 ? -3.121 5.984 11.915 1.00 93.69 189 LEU A C 1
ATOM 1479 O O . LEU A 1 189 ? -4.308 5.736 12.143 1.00 93.69 189 LEU A O 1
ATOM 1483 N N . ILE A 1 190 ? -2.274 6.310 12.883 1.00 93.12 190 ILE A N 1
ATOM 1484 C CA . ILE A 1 190 ? -2.696 6.496 14.267 1.00 93.12 190 ILE A CA 1
ATOM 1485 C C . ILE A 1 190 ? -1.844 7.565 14.945 1.00 93.12 190 ILE A C 1
ATOM 1487 O O . ILE A 1 190 ? -0.651 7.688 14.682 1.00 93.12 190 ILE A O 1
ATOM 1491 N N . THR A 1 191 ? -2.443 8.329 15.854 1.00 89.81 191 THR A N 1
ATOM 1492 C CA . THR A 1 191 ? -1.682 9.284 16.668 1.00 89.81 191 THR A CA 1
ATOM 1493 C C . THR A 1 191 ? -0.970 8.570 17.822 1.00 89.81 191 THR A C 1
ATOM 1495 O O . THR A 1 191 ? -1.470 7.548 18.307 1.00 89.81 191 THR A O 1
ATOM 1498 N N . PRO A 1 192 ? 0.143 9.110 18.357 1.00 87.12 192 PRO A N 1
ATOM 1499 C CA . PRO A 1 192 ? 0.815 8.537 19.525 1.00 87.12 192 PRO A CA 1
ATOM 1500 C C . PRO A 1 192 ? -0.121 8.334 20.727 1.00 87.12 192 PRO A C 1
ATOM 1502 O O . PRO A 1 192 ? -0.069 7.309 21.413 1.00 87.12 192 PRO A O 1
ATOM 1505 N N . LYS A 1 193 ? -1.025 9.299 20.960 1.00 88.06 193 LYS A N 1
ATOM 1506 C CA . LYS A 1 193 ? -2.037 9.237 22.024 1.00 88.06 193 LYS A CA 1
ATOM 1507 C C . LYS A 1 193 ? -2.938 8.016 21.847 1.00 88.06 193 LYS A C 1
ATOM 1509 O O . LYS A 1 193 ? -3.092 7.238 22.788 1.00 88.06 193 LYS A O 1
ATOM 1514 N N . LEU A 1 194 ? -3.499 7.838 20.651 1.00 93.12 194 LEU A N 1
ATOM 1515 C CA . LEU A 1 194 ? -4.407 6.732 20.360 1.00 93.12 194 LEU A CA 1
ATOM 1516 C C . LEU A 1 194 ? -3.673 5.391 20.324 1.00 93.12 194 LEU A C 1
ATOM 1518 O O . LEU A 1 194 ? -4.195 4.412 20.843 1.00 93.12 194 LEU A O 1
ATOM 1522 N N . ALA A 1 195 ? -2.442 5.329 19.814 1.00 93.50 195 ALA A N 1
ATOM 1523 C CA . ALA A 1 195 ? -1.635 4.112 19.863 1.00 93.50 195 ALA A CA 1
ATOM 1524 C C . ALA A 1 195 ? -1.448 3.618 21.307 1.00 93.50 195 ALA A C 1
ATOM 1526 O O . ALA A 1 195 ? -1.649 2.437 21.593 1.00 93.50 195 ALA A O 1
ATOM 1527 N N . LYS A 1 196 ? -1.163 4.526 22.250 1.00 93.00 196 LYS A N 1
ATOM 1528 C CA . LYS A 1 196 ? -1.097 4.196 23.681 1.00 93.00 196 LYS A CA 1
ATOM 1529 C C . LYS A 1 196 ? -2.464 3.817 24.257 1.00 93.00 196 LYS A C 1
ATOM 1531 O O . LYS A 1 196 ? -2.558 2.859 25.023 1.00 93.00 196 LYS A O 1
ATOM 1536 N N . GLU A 1 197 ? -3.514 4.553 23.901 1.00 95.25 197 GLU A N 1
ATOM 1537 C CA . GLU A 1 197 ? -4.879 4.311 24.376 1.00 95.25 197 GLU A CA 1
ATOM 1538 C C . GLU A 1 197 ? -5.401 2.939 23.948 1.00 95.25 197 GLU A C 1
ATOM 1540 O O . GLU A 1 197 ? -5.902 2.193 24.787 1.00 95.25 197 GLU A O 1
ATOM 1545 N N . TYR A 1 198 ? -5.213 2.562 22.684 1.00 97.31 198 TYR A N 1
ATOM 1546 C CA . TYR A 1 198 ? -5.562 1.245 22.159 1.00 97.31 198 TYR A CA 1
ATOM 1547 C C . TYR A 1 198 ? -4.549 0.162 22.569 1.00 97.31 198 TYR A C 1
ATOM 1549 O O . TYR A 1 198 ? -4.888 -1.016 22.593 1.00 97.31 198 TYR A O 1
ATOM 1557 N N . GLY A 1 199 ? -3.355 0.538 23.035 1.00 96.31 199 GLY A N 1
ATOM 1558 C CA . GLY A 1 199 ? -2.340 -0.384 23.549 1.00 96.31 199 GLY A CA 1
ATOM 1559 C C . GLY A 1 199 ? -1.561 -1.099 22.448 1.00 96.31 199 GLY A C 1
ATOM 1560 O O . GLY A 1 199 ? -1.310 -2.295 22.570 1.00 96.31 199 GLY A O 1
ATOM 1561 N N . LEU A 1 200 ? -1.231 -0.396 21.365 1.00 95.44 200 LEU A N 1
ATOM 1562 C CA . LEU A 1 200 ? -0.375 -0.906 20.296 1.00 95.44 200 LEU A CA 1
ATOM 1563 C C . LEU A 1 200 ? 1.074 -1.020 20.785 1.00 95.44 200 LEU A C 1
ATOM 1565 O O . LEU A 1 200 ? 1.534 -0.234 21.616 1.00 95.44 200 LEU A O 1
ATOM 1569 N N . ARG A 1 201 ? 1.811 -1.984 20.231 1.00 92.50 201 ARG A N 1
ATOM 1570 C CA . ARG A 1 201 ? 3.245 -2.154 20.482 1.00 92.50 201 ARG A CA 1
ATOM 1571 C C . ARG A 1 201 ? 4.038 -1.240 19.554 1.00 92.50 201 ARG A C 1
ATOM 1573 O O . ARG A 1 201 ? 3.937 -1.388 18.340 1.00 92.50 201 ARG A O 1
ATOM 1580 N N . SER A 1 202 ? 4.833 -0.329 20.102 1.00 86.19 202 SER A N 1
ATOM 1581 C CA . SER A 1 202 ? 5.750 0.501 19.314 1.00 86.19 202 SER A CA 1
ATOM 1582 C C . SER A 1 202 ? 6.831 -0.347 18.647 1.00 86.19 202 SER A C 1
ATOM 1584 O O . SER A 1 202 ? 7.378 -1.256 19.275 1.00 86.19 202 SER A O 1
ATOM 1586 N N . LEU A 1 203 ? 7.179 -0.007 17.409 1.00 78.75 203 LEU A N 1
ATOM 1587 C CA . LEU A 1 203 ? 8.403 -0.438 16.744 1.00 78.75 203 LEU A CA 1
ATOM 1588 C C . LEU A 1 203 ? 9.368 0.740 16.731 1.00 78.75 203 LEU A C 1
ATOM 1590 O O . LEU A 1 203 ? 9.414 1.506 15.771 1.00 78.75 203 LEU A O 1
ATOM 1594 N N . ASP A 1 204 ? 10.105 0.909 17.826 1.00 64.88 204 ASP A N 1
ATOM 1595 C CA . ASP A 1 204 ? 11.180 1.896 17.860 1.00 64.88 204 ASP A CA 1
ATOM 1596 C C . ASP A 1 204 ? 12.327 1.399 16.972 1.00 64.88 204 ASP A C 1
ATOM 1598 O O . ASP A 1 204 ? 12.933 0.358 17.230 1.00 64.88 204 ASP A O 1
ATOM 1602 N N . THR A 1 205 ? 12.629 2.153 15.915 1.00 52.84 205 THR A N 1
ATOM 1603 C CA . THR A 1 205 ? 13.808 1.938 15.061 1.00 52.84 205 THR A CA 1
ATOM 1604 C C . THR A 1 205 ? 15.089 2.503 15.682 1.00 52.84 205 THR A C 1
ATOM 1606 O O . THR A 1 205 ? 16.180 2.220 15.197 1.00 52.84 205 THR A O 1
ATOM 1609 N N . ASP A 1 206 ? 14.976 3.246 16.788 1.00 43.66 206 ASP A N 1
ATOM 1610 C CA . ASP A 1 206 ? 16.102 3.872 17.473 1.00 43.66 206 ASP A CA 1
ATOM 1611 C C . ASP A 1 206 ? 16.485 3.111 18.748 1.00 43.66 206 ASP A C 1
ATOM 1613 O O . ASP A 1 206 ? 15.902 3.284 19.820 1.00 43.66 206 ASP A O 1
ATOM 1617 N N . ILE A 1 207 ? 17.570 2.338 18.665 1.00 37.88 207 ILE A N 1
ATOM 1618 C CA . ILE A 1 207 ? 18.413 2.093 19.837 1.00 37.88 207 ILE A CA 1
ATOM 1619 C C . ILE A 1 207 ? 19.031 3.446 20.209 1.00 37.88 207 ILE A C 1
ATOM 1621 O O . ILE A 1 207 ? 20.062 3.847 19.675 1.00 37.88 207 ILE A O 1
ATOM 1625 N N . THR A 1 208 ? 18.419 4.170 21.141 1.00 28.59 208 THR A N 1
ATOM 1626 C CA . THR A 1 208 ? 19.107 5.241 21.870 1.00 28.59 208 THR A CA 1
ATOM 1627 C C . THR A 1 208 ? 18.850 5.080 23.365 1.00 28.59 208 THR A C 1
ATOM 1629 O O . THR A 1 208 ? 17.769 5.353 23.863 1.00 28.59 208 THR A O 1
ATOM 1632 N N . VAL A 1 209 ? 19.877 4.554 24.040 1.00 26.69 209 VAL A N 1
ATOM 1633 C CA . VAL A 1 209 ? 20.250 4.717 25.457 1.00 26.69 209 VAL A CA 1
ATOM 1634 C C . VAL A 1 209 ? 19.109 4.793 26.488 1.00 26.69 209 VAL A C 1
ATOM 1636 O O . VAL A 1 209 ? 18.490 5.826 26.686 1.00 26.69 209 VAL A O 1
ATOM 1639 N N . ALA A 1 210 ? 18.965 3.698 27.243 1.00 26.28 210 ALA A N 1
ATOM 1640 C CA . ALA A 1 210 ? 18.516 3.638 28.639 1.00 26.28 210 ALA A CA 1
ATOM 1641 C C . ALA A 1 210 ? 17.356 4.567 29.061 1.00 26.28 210 ALA A C 1
ATOM 1643 O O . ALA A 1 210 ? 17.572 5.589 29.703 1.00 26.28 210 ALA A O 1
ATOM 1644 N N . GLY A 1 211 ? 16.125 4.088 28.853 1.00 28.36 211 GLY A N 1
ATOM 1645 C CA . GLY A 1 211 ? 14.928 4.576 29.540 1.00 28.36 211 GLY A CA 1
ATOM 1646 C C . GLY A 1 211 ? 14.376 5.877 28.956 1.00 28.36 211 GLY A C 1
ATOM 1647 O O . GLY A 1 211 ? 15.074 6.874 28.874 1.00 28.36 211 GLY A O 1
ATOM 1648 N N . VAL A 1 212 ? 13.080 5.877 28.626 1.00 29.94 212 VAL A N 1
ATOM 1649 C CA . VAL A 1 212 ? 12.337 6.975 27.966 1.00 29.94 212 VAL A CA 1
ATOM 1650 C C . VAL A 1 212 ? 12.464 6.990 26.426 1.00 29.94 212 VAL A C 1
ATOM 1652 O O . VAL A 1 212 ? 12.765 8.009 25.819 1.00 29.94 212 VAL A O 1
ATOM 1655 N N . GLY A 1 213 ? 12.182 5.859 25.770 1.00 31.67 213 GLY A N 1
ATOM 1656 C CA . GLY A 1 213 ? 11.827 5.821 24.341 1.00 31.67 213 GLY A CA 1
ATOM 1657 C C . GLY A 1 213 ? 10.304 5.816 24.198 1.00 31.67 213 GLY A C 1
ATOM 1658 O O . GLY A 1 213 ? 9.647 4.903 24.696 1.00 31.67 213 GLY A O 1
ATOM 1659 N N . GLY A 1 214 ? 9.727 6.882 23.644 1.00 41.72 214 GLY A N 1
ATOM 1660 C CA . GLY A 1 214 ? 8.298 6.981 23.330 1.00 41.72 214 GLY A CA 1
ATOM 1661 C C . GLY A 1 214 ? 8.061 6.857 21.826 1.00 41.72 214 GLY A C 1
ATOM 1662 O O . GLY A 1 214 ? 8.978 7.099 21.050 1.00 41.72 214 GLY A O 1
ATOM 1663 N N . LEU A 1 215 ? 6.822 6.531 21.438 1.00 48.81 215 LEU A N 1
ATOM 1664 C CA . LEU A 1 215 ? 6.346 6.505 20.047 1.00 48.81 215 LEU A CA 1
ATOM 1665 C C . LEU A 1 215 ? 6.781 7.781 19.301 1.00 48.81 215 LEU A C 1
ATOM 1667 O O . LEU A 1 215 ? 6.285 8.862 19.622 1.00 48.81 215 LEU A O 1
ATOM 1671 N N . LYS A 1 216 ? 7.699 7.659 18.336 1.00 50.81 216 LYS A N 1
ATOM 1672 C CA . LYS A 1 216 ? 8.144 8.774 17.486 1.00 50.81 216 LYS A CA 1
ATOM 1673 C C . LYS A 1 216 ? 7.312 8.863 16.207 1.00 50.81 216 LYS A C 1
ATOM 1675 O O . LYS A 1 216 ? 6.883 7.846 15.661 1.00 50.81 216 LYS A O 1
ATOM 1680 N N . GLU A 1 217 ? 7.117 10.088 15.732 1.00 53.66 217 GLU A N 1
ATOM 1681 C CA . GLU A 1 217 ? 6.589 10.376 14.398 1.00 53.66 217 GLU A CA 1
ATOM 1682 C C . GLU A 1 217 ? 7.450 9.690 13.322 1.00 53.66 217 GLU A C 1
ATOM 1684 O O . GLU A 1 217 ? 8.677 9.655 13.431 1.00 53.66 217 GLU A O 1
ATOM 1689 N N . GLY A 1 218 ? 6.806 9.090 12.318 1.00 60.53 218 GLY A N 1
ATOM 1690 C CA . GLY A 1 218 ? 7.485 8.339 11.253 1.00 60.53 218 GLY A CA 1
ATOM 1691 C C . GLY A 1 218 ? 7.837 6.886 11.609 1.00 60.53 218 GLY A C 1
ATOM 1692 O O . GLY A 1 218 ? 8.328 6.147 10.755 1.00 60.53 218 GLY A O 1
ATOM 1693 N N . GLY A 1 219 ? 7.564 6.451 12.845 1.00 79.25 219 GLY A N 1
ATOM 1694 C CA . GLY A 1 219 ? 7.654 5.051 13.267 1.00 79.25 219 GLY A CA 1
ATOM 1695 C C . GLY A 1 219 ? 6.374 4.250 12.998 1.00 79.25 219 GLY A C 1
ATOM 1696 O O . GLY A 1 219 ? 5.348 4.788 12.581 1.00 79.25 219 GLY A O 1
ATOM 1697 N N . TYR A 1 220 ? 6.415 2.949 13.295 1.00 87.88 220 TYR A N 1
ATOM 1698 C CA . TYR A 1 220 ? 5.239 2.073 13.251 1.00 87.88 220 TYR A CA 1
ATOM 1699 C C . TYR A 1 220 ? 4.809 1.645 14.654 1.00 87.88 220 TYR A C 1
ATOM 1701 O O . TYR A 1 220 ? 5.631 1.412 15.539 1.00 87.88 220 TYR A O 1
ATOM 1709 N N . ALA A 1 221 ? 3.507 1.467 14.839 1.00 92.69 221 ALA A N 1
ATOM 1710 C CA . ALA A 1 221 ? 2.920 0.796 15.986 1.00 92.69 221 ALA A CA 1
ATOM 1711 C C . ALA A 1 221 ? 2.084 -0.392 15.497 1.00 92.69 221 ALA A C 1
ATOM 1713 O O . ALA A 1 221 ? 1.332 -0.279 14.532 1.00 92.69 221 ALA A O 1
ATOM 1714 N N . ILE A 1 222 ? 2.211 -1.544 16.152 1.00 95.56 222 ILE A N 1
ATOM 1715 C CA . ILE A 1 222 ? 1.520 -2.773 15.758 1.00 95.56 222 ILE A CA 1
ATOM 1716 C C . ILE A 1 222 ? 0.341 -3.023 16.692 1.00 95.56 222 ILE A C 1
ATOM 1718 O O . ILE A 1 222 ? 0.511 -3.184 17.904 1.00 95.56 222 ILE A O 1
ATOM 1722 N N . ALA A 1 223 ? -0.856 -3.094 16.119 1.00 97.62 223 ALA A N 1
ATOM 1723 C CA . ALA A 1 223 ? -2.025 -3.644 16.785 1.00 97.62 223 ALA A CA 1
ATOM 1724 C C . ALA A 1 223 ? -1.952 -5.174 16.779 1.00 97.62 223 ALA A C 1
ATOM 1726 O O . ALA A 1 223 ? -1.757 -5.789 15.732 1.00 97.62 223 ALA A O 1
ATOM 1727 N N . ASP A 1 224 ? -2.158 -5.801 17.933 1.00 96.88 224 ASP A N 1
ATOM 1728 C CA . ASP A 1 224 ? -2.233 -7.258 18.036 1.00 96.88 224 ASP A CA 1
ATOM 1729 C C . ASP A 1 224 ? -3.490 -7.781 17.339 1.00 96.88 224 ASP A C 1
ATOM 1731 O O . ASP A 1 224 ? -3.440 -8.818 16.679 1.00 96.88 224 ASP A O 1
ATOM 1735 N N . THR A 1 225 ? -4.598 -7.037 17.432 1.00 98.12 225 THR A N 1
ATOM 1736 C CA . THR A 1 225 ? -5.837 -7.318 16.698 1.00 98.12 225 THR A CA 1
ATOM 1737 C C . THR A 1 225 ? -6.497 -6.039 16.194 1.00 98.12 225 THR A C 1
ATOM 1739 O O . THR A 1 225 ? -6.666 -5.099 16.971 1.00 98.12 225 THR A O 1
ATOM 1742 N N . LEU A 1 226 ? -6.981 -6.049 14.954 1.00 98.69 226 LEU A N 1
ATOM 1743 C CA . LEU A 1 226 ? -7.938 -5.077 14.419 1.00 98.69 226 LEU A CA 1
ATOM 1744 C C . LEU A 1 226 ? -9.213 -5.820 14.015 1.00 98.69 226 LEU A C 1
ATOM 1746 O O . LEU A 1 226 ? -9.135 -6.797 13.271 1.00 98.69 226 LEU A O 1
ATOM 1750 N N . ARG A 1 227 ? -10.373 -5.342 14.469 1.00 98.44 227 ARG A N 1
ATOM 1751 C CA . ARG A 1 227 ? -11.692 -5.816 14.037 1.00 98.44 227 ARG A CA 1
ATOM 1752 C C . ARG A 1 227 ? -12.472 -4.686 13.381 1.00 98.44 227 ARG A C 1
ATOM 1754 O O . ARG A 1 227 ? -12.590 -3.614 13.969 1.00 98.44 227 ARG A O 1
ATOM 1761 N N . ILE A 1 228 ? -13.049 -4.960 12.219 1.00 96.81 228 ILE A N 1
ATOM 1762 C CA . ILE A 1 228 ? -13.972 -4.079 11.498 1.00 96.81 228 ILE A CA 1
ATOM 1763 C C . ILE A 1 228 ? -15.185 -4.923 11.103 1.00 96.81 228 ILE A C 1
ATOM 1765 O O . ILE A 1 228 ? -15.050 -5.921 10.393 1.00 96.81 228 ILE A O 1
ATOM 1769 N N . GLY A 1 229 ? -16.370 -4.564 11.601 1.00 90.00 229 GLY A N 1
ATOM 1770 C CA . GLY A 1 229 ? -17.558 -5.413 11.479 1.00 90.00 229 GLY A CA 1
ATOM 1771 C C . GLY A 1 229 ? -17.290 -6.848 11.957 1.00 90.00 229 GLY A C 1
ATOM 1772 O O . GLY A 1 229 ? -16.836 -7.066 13.081 1.00 90.00 229 GLY A O 1
ATOM 1773 N N . GLY A 1 230 ? -17.556 -7.833 11.094 1.00 93.44 230 GLY A N 1
ATOM 1774 C CA . GLY A 1 230 ? -17.289 -9.254 11.360 1.00 93.44 230 GLY A CA 1
ATOM 1775 C C . GLY A 1 230 ? -15.877 -9.739 10.997 1.00 93.44 230 GLY A C 1
ATOM 1776 O O . GLY A 1 230 ? -15.594 -10.928 11.156 1.00 93.44 230 GLY A O 1
ATOM 1777 N N . MET A 1 231 ? -15.009 -8.860 10.489 1.00 97.44 231 MET A N 1
ATOM 1778 C CA . MET A 1 231 ? -13.665 -9.202 10.024 1.00 97.44 231 MET A CA 1
ATOM 1779 C C . MET A 1 231 ? -12.628 -8.847 11.086 1.00 97.44 231 MET A C 1
ATOM 1781 O O . MET A 1 231 ? -12.648 -7.748 11.633 1.00 97.44 231 MET A O 1
ATOM 1785 N N . THR A 1 232 ? -11.701 -9.766 11.351 1.00 98.12 232 THR A N 1
ATOM 1786 C CA . THR A 1 232 ? -10.601 -9.567 12.308 1.00 98.12 232 THR A CA 1
ATOM 1787 C C . THR A 1 232 ? -9.267 -9.981 11.701 1.00 98.12 232 THR A C 1
ATOM 1789 O O . THR A 1 232 ? -9.177 -11.070 11.126 1.00 98.12 232 THR A O 1
ATOM 1792 N N . TRP A 1 233 ? -8.233 -9.165 11.898 1.00 98.12 233 TRP A N 1
ATOM 1793 C CA . TRP A 1 233 ? -6.843 -9.430 11.513 1.00 98.12 233 TRP A CA 1
ATOM 1794 C C . TRP A 1 233 ? -5.910 -9.322 12.718 1.00 98.12 233 TRP A C 1
ATOM 1796 O O . TRP A 1 233 ? -6.178 -8.541 13.633 1.00 98.12 233 TRP A O 1
ATOM 1806 N N . VAL A 1 234 ? -4.815 -10.088 12.713 1.00 97.19 234 VAL A N 1
ATOM 1807 C CA . VAL A 1 234 ? -3.735 -9.967 13.709 1.00 97.19 234 VAL A CA 1
ATOM 1808 C C . VAL A 1 234 ? -2.510 -9.272 13.147 1.00 97.19 234 VAL A C 1
ATOM 1810 O O . VAL A 1 234 ? -2.257 -9.367 11.946 1.00 97.19 234 VAL A O 1
ATOM 1813 N N . ASN A 1 235 ? -1.736 -8.650 14.040 1.00 96.12 235 ASN A N 1
ATOM 1814 C CA . ASN A 1 235 ? -0.515 -7.913 13.723 1.00 96.12 235 ASN A CA 1
ATOM 1815 C C . ASN A 1 235 ? -0.772 -6.910 12.590 1.00 96.12 235 ASN A C 1
ATOM 1817 O O . ASN A 1 235 ? -0.402 -7.137 11.440 1.00 96.12 235 ASN A O 1
ATOM 1821 N N . VAL A 1 236 ? -1.472 -5.825 12.908 1.00 97.50 236 VAL A N 1
ATOM 1822 C CA . VAL A 1 236 ? -1.822 -4.772 11.952 1.00 97.50 236 VAL A CA 1
ATOM 1823 C C . VAL A 1 236 ? -0.936 -3.551 12.205 1.00 97.50 236 VAL A C 1
ATOM 1825 O O . VAL A 1 236 ? -1.076 -2.924 13.258 1.00 97.50 236 VAL A O 1
ATOM 1828 N N . PRO A 1 237 ? -0.008 -3.226 11.289 1.00 95.19 237 PRO A N 1
ATOM 1829 C CA . PRO A 1 237 ? 0.789 -2.010 11.355 1.00 95.19 237 PRO A CA 1
ATOM 1830 C C . PRO A 1 237 ? -0.048 -0.743 11.186 1.00 95.19 237 PRO A C 1
ATOM 1832 O O . PRO A 1 237 ? -0.928 -0.673 10.327 1.00 95.19 237 PRO A O 1
ATOM 1835 N N . PHE A 1 238 ? 0.290 0.266 11.981 1.00 94.88 238 PHE A N 1
ATOM 1836 C CA . PHE A 1 238 ? -0.138 1.648 11.831 1.00 94.88 238 PHE A CA 1
ATOM 1837 C C . PHE A 1 238 ? 1.096 2.547 11.816 1.00 94.88 238 PHE A C 1
ATOM 1839 O O . PHE A 1 238 ? 1.927 2.460 12.723 1.00 94.88 238 PHE A O 1
ATOM 1846 N N . ALA A 1 239 ? 1.209 3.416 10.818 1.00 91.19 239 ALA A N 1
ATOM 1847 C CA . ALA A 1 239 ? 2.161 4.511 10.842 1.00 91.19 239 ALA A CA 1
ATOM 1848 C C . ALA A 1 239 ? 1.741 5.510 11.927 1.00 91.19 239 ALA A C 1
ATOM 1850 O O . ALA A 1 239 ? 0.573 5.908 12.029 1.00 91.19 239 ALA A O 1
ATOM 1851 N N . VAL A 1 240 ? 2.700 5.886 12.766 1.00 88.25 240 VAL A N 1
ATOM 1852 C CA . VAL A 1 240 ? 2.483 6.851 13.837 1.00 88.25 240 VAL A CA 1
ATOM 1853 C C . VAL A 1 240 ? 2.692 8.245 13.267 1.00 88.25 240 VAL A C 1
ATOM 1855 O O . VAL A 1 240 ? 3.809 8.609 12.895 1.00 88.25 240 VAL A O 1
ATOM 1858 N N . ILE A 1 241 ? 1.610 9.018 13.210 1.00 84.12 241 ILE A N 1
ATOM 1859 C CA . ILE A 1 241 ? 1.616 10.387 12.690 1.00 84.12 241 ILE A CA 1
ATOM 1860 C C . ILE A 1 241 ? 1.352 11.387 13.810 1.00 84.12 241 ILE A C 1
ATOM 1862 O O . ILE A 1 241 ? 0.480 11.163 14.658 1.00 84.12 241 ILE A O 1
ATOM 1866 N N . ASP A 1 242 ? 2.089 12.495 13.810 1.00 74.25 242 ASP A N 1
ATOM 1867 C CA . ASP A 1 242 ? 1.705 13.654 14.604 1.00 74.25 242 ASP A CA 1
ATOM 1868 C C . ASP A 1 242 ? 0.703 14.495 13.802 1.00 74.25 242 ASP A C 1
ATOM 1870 O O . ASP A 1 242 ? 0.849 14.725 12.604 1.00 74.25 242 ASP A O 1
ATOM 1874 N N . THR A 1 243 ? -0.371 14.908 14.463 1.00 66.50 243 THR A N 1
ATOM 1875 C CA . THR A 1 243 ? -1.373 15.807 13.885 1.00 66.50 243 THR A CA 1
ATOM 1876 C C . THR A 1 243 ? -1.039 17.276 14.136 1.00 66.50 243 THR A C 1
ATOM 1878 O O . THR A 1 243 ? -1.772 18.142 13.662 1.00 66.50 243 THR A O 1
ATOM 1881 N N . HIS A 1 244 ? 0.029 17.569 14.883 1.00 64.38 244 HIS A N 1
ATOM 1882 C CA . HIS A 1 244 ? 0.574 18.912 15.026 1.00 64.38 244 HIS A CA 1
ATOM 1883 C C . HIS A 1 244 ? 1.392 19.274 13.784 1.00 64.38 244 HIS A C 1
ATOM 1885 O O . HIS A 1 244 ? 2.563 18.945 13.640 1.00 64.38 244 HIS A O 1
ATOM 1891 N N . THR A 1 245 ? 0.740 19.978 12.870 1.00 60.69 245 THR A N 1
ATOM 1892 C CA . THR A 1 245 ? 1.302 20.469 11.609 1.00 60.69 245 THR A CA 1
ATOM 1893 C C . THR A 1 245 ? 2.140 21.737 11.788 1.00 60.69 245 THR A C 1
ATOM 1895 O O . THR A 1 245 ? 2.765 22.201 10.835 1.00 60.69 245 THR A O 1
ATOM 1898 N N . GLY A 1 246 ? 2.113 22.353 12.978 1.00 59.34 246 GLY A N 1
ATOM 1899 C CA . GLY A 1 246 ? 2.711 23.664 13.232 1.00 59.34 246 GLY A CA 1
ATOM 1900 C C . GLY A 1 246 ? 1.904 24.824 12.635 1.00 59.34 246 GLY A C 1
ATOM 1901 O O . GLY A 1 246 ? 2.285 25.986 12.791 1.00 59.34 246 GLY A O 1
ATOM 1902 N N . HIS A 1 247 ? 0.779 24.532 11.973 1.00 59.22 247 HIS A N 1
ATOM 1903 C CA . HIS A 1 247 ? -0.179 25.514 11.485 1.00 59.22 247 HIS A CA 1
ATOM 1904 C C . HIS A 1 247 ? -1.358 25.616 12.453 1.00 59.22 247 HIS A C 1
ATOM 1906 O O . HIS A 1 247 ? -2.207 24.733 12.515 1.00 59.22 247 HIS A O 1
ATOM 1912 N N . GLU A 1 248 ? -1.445 26.745 13.157 1.00 67.94 248 GLU A N 1
ATOM 1913 C CA . GLU A 1 248 ? -2.374 26.968 14.274 1.00 67.94 248 GLU A CA 1
ATOM 1914 C C . GLU A 1 248 ? -3.839 26.599 13.966 1.00 67.94 248 GLU A C 1
ATOM 1916 O O . GLU A 1 248 ? -4.522 26.012 14.800 1.00 67.94 248 GLU A O 1
ATOM 1921 N N . GLU A 1 249 ? -4.335 26.891 12.762 1.00 60.12 249 GLU A N 1
ATOM 1922 C CA . GLU A 1 249 ? -5.720 26.583 12.379 1.00 60.12 249 GLU A CA 1
ATOM 1923 C C . GLU A 1 249 ? -5.948 25.097 12.050 1.00 60.12 249 GLU A C 1
ATOM 1925 O O . GLU A 1 249 ? -7.006 24.554 12.374 1.00 60.12 249 GLU A O 1
ATOM 1930 N N . ALA A 1 250 ? -4.959 24.421 11.457 1.00 56.94 250 ALA A N 1
ATOM 1931 C CA . ALA A 1 250 ? -5.012 22.979 11.218 1.00 56.94 250 ALA A CA 1
ATOM 1932 C C . ALA A 1 250 ? -4.879 22.209 12.539 1.00 56.94 250 ALA A C 1
ATOM 1934 O O . ALA A 1 250 ? -5.621 21.259 12.784 1.00 56.94 250 ALA A O 1
ATOM 1935 N N . ASP A 1 251 ? -4.025 22.696 13.436 1.00 68.19 251 ASP A N 1
ATOM 1936 C CA . ASP A 1 251 ? -3.823 22.114 14.759 1.00 68.19 251 ASP A CA 1
ATOM 1937 C C . ASP A 1 251 ? -5.076 22.294 15.629 1.00 68.19 251 ASP A C 1
ATOM 1939 O O . ASP A 1 251 ? -5.560 21.322 16.204 1.00 68.19 251 ASP A O 1
ATOM 1943 N N . LYS A 1 252 ? -5.709 23.479 15.630 1.00 64.69 252 LYS A N 1
ATOM 1944 C CA . LYS A 1 252 ? -7.013 23.705 16.290 1.00 64.69 252 LYS A CA 1
ATOM 1945 C C . LYS A 1 252 ? -8.123 22.822 15.725 1.00 64.69 252 LYS A C 1
ATOM 1947 O O . LYS A 1 252 ? -8.991 22.368 16.474 1.00 64.69 252 LYS A O 1
ATOM 1952 N N . PHE A 1 253 ? -8.145 22.596 14.411 1.00 64.19 253 PHE A N 1
ATOM 1953 C CA . PHE A 1 253 ? -9.105 21.685 13.787 1.00 64.19 253 PHE A CA 1
ATOM 1954 C C . PHE A 1 253 ? -8.873 20.244 14.266 1.00 64.19 253 PHE A C 1
ATOM 1956 O O . PHE A 1 253 ? -9.821 19.578 14.691 1.00 64.19 253 PHE A O 1
ATOM 1963 N N . ASN A 1 254 ? -7.618 19.797 14.288 1.00 67.94 254 ASN A N 1
ATOM 1964 C CA . ASN A 1 254 ? -7.226 18.468 14.755 1.00 67.94 254 ASN A CA 1
ATOM 1965 C C . ASN A 1 254 ? -7.512 18.268 16.251 1.00 67.94 254 ASN A C 1
ATOM 1967 O O . ASN A 1 254 ? -8.048 17.229 16.637 1.00 67.94 254 ASN A O 1
ATOM 1971 N N . GLU A 1 255 ? -7.258 19.273 17.089 1.00 68.75 255 GLU A N 1
ATOM 1972 C CA . GLU A 1 255 ? -7.601 19.264 18.516 1.00 68.75 255 GLU A CA 1
ATOM 1973 C C . GLU A 1 255 ? -9.116 19.203 18.742 1.00 68.75 255 GLU A C 1
ATOM 1975 O O . GLU A 1 255 ? -9.598 18.450 19.594 1.00 68.75 255 GLU A O 1
ATOM 1980 N N . LYS A 1 256 ? -9.886 19.967 17.958 1.00 69.38 256 LYS A N 1
ATOM 1981 C CA . LYS A 1 256 ? -11.346 20.027 18.074 1.00 69.38 256 LYS A CA 1
ATOM 1982 C C . LYS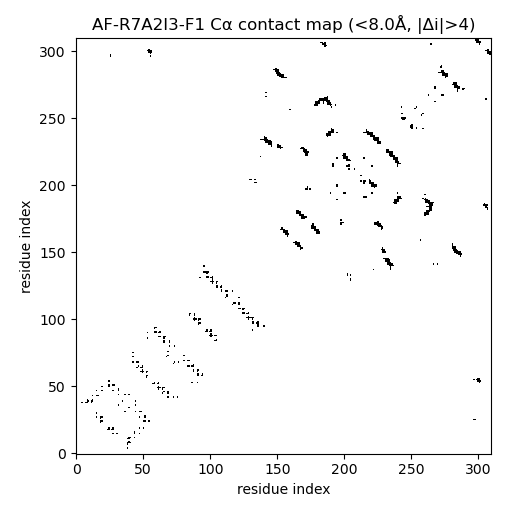 A 1 256 ? -12.020 18.724 17.656 1.00 69.38 256 LYS A C 1
ATOM 1984 O O . LYS A 1 256 ? -12.979 18.304 18.304 1.00 69.38 256 LYS A O 1
ATOM 1989 N N . TYR A 1 257 ? -11.574 18.122 16.557 1.00 67.44 257 TYR A N 1
ATOM 1990 C CA . TYR A 1 257 ? -12.259 16.976 15.963 1.00 67.44 257 TYR A CA 1
ATOM 1991 C C . TYR A 1 257 ? -11.628 15.628 16.296 1.00 67.44 257 TYR A C 1
ATOM 1993 O O . TYR A 1 257 ? -12.320 14.633 16.093 1.00 67.44 257 TYR A O 1
ATOM 2001 N N . GLN A 1 258 ? -10.400 15.619 16.840 1.00 76.94 258 GLN A N 1
ATOM 2002 C CA . GLN A 1 258 ? -9.567 14.452 17.156 1.00 76.94 258 GLN A CA 1
ATOM 2003 C C . GLN A 1 258 ? -9.546 13.430 16.016 1.00 76.94 258 GLN A C 1
ATOM 2005 O O . GLN A 1 258 ? -10.496 12.670 15.839 1.00 76.94 258 GLN A O 1
ATOM 2010 N N . LEU A 1 259 ? -8.450 13.380 15.255 1.00 81.25 259 LEU A N 1
ATOM 2011 C CA . LEU A 1 259 ? -8.302 12.408 14.172 1.00 81.25 259 LEU A CA 1
ATOM 2012 C C . LEU A 1 259 ? -8.451 10.976 14.735 1.00 81.25 259 LEU A C 1
ATOM 2014 O O . LEU A 1 259 ? -7.621 10.570 15.555 1.00 81.25 259 LEU A O 1
ATOM 2018 N N . PRO A 1 260 ? -9.501 10.219 14.357 1.00 91.62 260 PRO A N 1
ATOM 2019 C CA . PRO A 1 260 ? -9.630 8.824 14.765 1.00 91.62 260 PRO A CA 1
ATOM 2020 C C . PRO A 1 260 ? -8.533 7.977 14.101 1.00 91.62 260 PRO A C 1
ATOM 2022 O O . PRO A 1 260 ? -7.902 8.436 13.147 1.00 91.62 260 PRO A O 1
ATOM 2025 N N . PRO A 1 261 ? -8.316 6.723 14.538 1.00 95.69 261 PRO A N 1
ATOM 2026 C CA . PRO A 1 261 ? -7.486 5.797 13.776 1.00 95.69 261 PRO A CA 1
ATOM 2027 C C . PRO A 1 261 ? -7.977 5.717 12.325 1.00 95.69 261 PRO A C 1
ATOM 2029 O O . PRO A 1 261 ? -9.182 5.595 12.080 1.00 95.69 261 PRO A O 1
ATOM 2032 N N . VAL A 1 262 ? -7.048 5.803 11.377 1.00 96.00 262 VAL A N 1
ATOM 2033 C CA . VAL A 1 262 ? -7.329 5.775 9.941 1.00 96.00 262 VAL A CA 1
ATOM 2034 C C . VAL A 1 262 ? -7.037 4.381 9.412 1.00 96.00 262 VAL A C 1
ATOM 2036 O O . VAL A 1 262 ? -5.940 3.853 9.598 1.00 96.00 262 VAL A O 1
ATOM 2039 N N . ILE A 1 263 ? -8.023 3.790 8.749 1.00 97.62 263 ILE A N 1
ATOM 2040 C CA . ILE A 1 263 ? -7.890 2.542 8.009 1.00 97.62 263 ILE A CA 1
ATOM 2041 C C . ILE A 1 263 ? -7.617 2.905 6.557 1.00 97.62 263 ILE A C 1
ATOM 2043 O O . ILE A 1 263 ? -8.497 3.438 5.878 1.00 97.62 263 ILE A O 1
ATOM 2047 N N . GLY A 1 264 ? -6.388 2.635 6.126 1.00 95.81 264 GLY A N 1
ATOM 2048 C CA . GLY A 1 264 ? -5.897 2.939 4.789 1.00 95.81 264 GLY A CA 1
ATOM 2049 C C . GLY A 1 264 ? -5.844 1.713 3.884 1.00 95.81 264 GLY A C 1
ATOM 2050 O O . GLY A 1 264 ? -6.372 0.636 4.192 1.00 95.81 264 GLY A O 1
ATOM 2051 N N . LEU A 1 265 ? -5.150 1.872 2.760 1.00 95.19 265 LEU A N 1
ATOM 2052 C CA . LEU A 1 265 ? -5.058 0.862 1.710 1.00 95.19 265 LEU A CA 1
ATOM 2053 C C . LEU A 1 265 ? -4.567 -0.528 2.162 1.00 95.19 265 LEU A C 1
ATOM 2055 O O . LEU A 1 265 ? -5.112 -1.505 1.649 1.00 95.19 265 LEU A O 1
ATOM 2059 N N . PRO A 1 266 ? -3.620 -0.699 3.110 1.00 94.81 266 PRO A N 1
ATOM 2060 C CA . PRO A 1 266 ? -3.131 -2.031 3.475 1.00 94.81 266 PRO A CA 1
ATOM 2061 C C . PRO A 1 266 ? -4.227 -2.972 3.997 1.00 94.81 266 PRO A C 1
ATOM 2063 O O . PRO A 1 266 ? -4.295 -4.136 3.596 1.00 94.81 266 PRO A O 1
ATOM 2066 N N . VAL A 1 267 ? -5.135 -2.466 4.840 1.00 96.62 267 VAL A N 1
ATOM 2067 C CA . VAL A 1 267 ? -6.302 -3.237 5.305 1.00 96.62 267 VAL A CA 1
ATOM 2068 C C . VAL A 1 267 ? -7.313 -3.419 4.174 1.00 96.62 267 VAL A C 1
ATOM 2070 O O . VAL A 1 267 ? -7.860 -4.510 4.020 1.00 96.62 267 VAL A O 1
ATOM 2073 N N . MET A 1 268 ? -7.534 -2.392 3.347 1.00 96.25 268 MET A N 1
ATOM 2074 C CA . MET A 1 268 ? -8.457 -2.479 2.210 1.00 96.25 268 MET A CA 1
ATOM 2075 C C . MET A 1 268 ? -8.026 -3.541 1.190 1.00 96.25 268 MET A C 1
ATOM 2077 O O . MET A 1 268 ? -8.863 -4.289 0.693 1.00 96.25 268 MET A O 1
ATOM 2081 N N . PHE A 1 269 ? -6.726 -3.689 0.923 1.00 94.00 269 PHE A N 1
ATOM 2082 C CA . PHE A 1 269 ? -6.218 -4.746 0.045 1.00 94.00 269 PHE A CA 1
ATOM 2083 C C . PHE A 1 269 ? -6.483 -6.145 0.605 1.00 94.00 269 PHE A C 1
ATOM 2085 O O . PHE A 1 269 ? -6.766 -7.064 -0.161 1.00 94.00 269 PHE A O 1
ATOM 2092 N N . CYS A 1 270 ? -6.486 -6.304 1.931 1.00 93.69 270 CYS A N 1
ATOM 2093 C CA . CYS A 1 270 ? -6.857 -7.565 2.572 1.00 93.69 270 CYS A CA 1
ATOM 2094 C C . CYS A 1 270 ? -8.353 -7.895 2.419 1.00 93.69 270 CYS A C 1
ATOM 2096 O O . CYS A 1 270 ? -8.733 -9.058 2.560 1.00 93.69 270 CYS A O 1
ATOM 2098 N N . MET A 1 271 ? -9.198 -6.901 2.123 1.00 95.00 271 MET A N 1
ATOM 2099 C CA . MET A 1 271 ? -10.619 -7.091 1.806 1.00 95.00 271 MET A CA 1
ATOM 2100 C C . MET A 1 271 ? -10.851 -7.481 0.334 1.00 95.00 271 MET A C 1
ATOM 2102 O O . MET A 1 271 ? -11.928 -7.971 0.016 1.00 95.00 271 MET A O 1
ATOM 2106 N N . GLN A 1 272 ? -9.842 -7.339 -0.539 1.00 91.75 272 GLN A N 1
ATOM 2107 C CA . GLN A 1 272 ? -9.852 -7.607 -1.991 1.00 91.75 272 GLN A CA 1
ATOM 2108 C C . GLN A 1 272 ? -10.816 -6.730 -2.805 1.00 91.75 272 GLN A C 1
ATOM 2110 O O . GLN A 1 272 ? -10.380 -6.024 -3.711 1.00 91.75 272 GLN A O 1
ATOM 2115 N N . GLU A 1 273 ? -12.109 -6.759 -2.485 1.00 95.06 273 GLU A N 1
ATOM 2116 C CA . GLU A 1 273 ? -13.157 -5.949 -3.101 1.00 95.06 273 GLU A CA 1
ATOM 2117 C C . GLU A 1 273 ? -13.985 -5.248 -2.027 1.00 95.06 273 GLU A C 1
ATOM 2119 O O . GLU A 1 273 ? -14.369 -5.853 -1.030 1.00 95.06 273 GLU A O 1
ATOM 2124 N N . ILE A 1 274 ? -14.292 -3.973 -2.264 1.00 96.19 274 ILE A N 1
ATOM 2125 C CA . ILE A 1 274 ? -15.110 -3.151 -1.376 1.00 96.19 274 ILE A CA 1
ATOM 2126 C C . ILE A 1 274 ? -16.176 -2.462 -2.222 1.00 96.19 274 ILE A C 1
ATOM 2128 O O . ILE A 1 274 ? -15.856 -1.635 -3.077 1.00 96.19 274 ILE A O 1
ATOM 2132 N N . GLN A 1 275 ? -17.445 -2.780 -1.978 1.00 96.38 275 GLN A N 1
ATOM 2133 C CA . GLN A 1 275 ? -18.577 -2.099 -2.604 1.00 96.38 275 GLN A CA 1
ATOM 2134 C C . GLN A 1 275 ? -19.148 -1.075 -1.622 1.00 96.38 275 GLN A C 1
ATOM 2136 O O . GLN A 1 275 ? -19.530 -1.425 -0.506 1.00 96.38 275 GLN A O 1
ATOM 2141 N N . LEU A 1 276 ? -19.207 0.192 -2.032 1.00 96.12 276 LEU A N 1
ATOM 2142 C CA . LEU A 1 276 ? -19.788 1.268 -1.230 1.00 96.12 276 LEU A CA 1
ATOM 2143 C C . LEU A 1 276 ? -21.277 1.413 -1.559 1.00 96.12 276 LEU A C 1
ATOM 2145 O O . LEU A 1 276 ? -21.647 2.045 -2.551 1.00 96.12 276 LEU A O 1
ATOM 2149 N N . ASP A 1 277 ? -22.141 0.845 -0.721 1.00 96.81 277 ASP A N 1
ATOM 2150 C CA . ASP A 1 277 ? -23.590 0.976 -0.846 1.00 96.81 277 ASP A CA 1
ATOM 2151 C C . ASP A 1 277 ? -24.083 2.183 -0.037 1.00 96.81 277 ASP A C 1
ATOM 2153 O O . ASP A 1 277 ? -24.431 2.088 1.141 1.00 96.81 277 ASP A O 1
ATOM 2157 N N . PHE A 1 278 ? -24.118 3.356 -0.670 1.00 95.94 278 PHE A N 1
ATOM 2158 C CA . PHE A 1 278 ? -24.593 4.586 -0.027 1.00 95.94 278 PHE A CA 1
ATOM 2159 C C . PHE A 1 278 ? -26.098 4.585 0.277 1.00 95.94 278 PHE A C 1
ATOM 2161 O O . PHE A 1 278 ? -26.529 5.332 1.159 1.00 95.94 278 PHE A O 1
ATOM 2168 N N . ALA A 1 279 ? -26.896 3.775 -0.428 1.00 96.81 279 ALA A N 1
ATOM 2169 C CA . ALA A 1 279 ? -28.341 3.713 -0.220 1.00 96.81 279 ALA A CA 1
ATOM 2170 C C . ALA A 1 279 ? -28.666 3.018 1.107 1.00 96.81 279 ALA A C 1
ATOM 2172 O O . ALA A 1 279 ? -29.471 3.529 1.888 1.00 96.81 279 ALA A O 1
ATOM 2173 N N . HIS A 1 280 ? -27.985 1.906 1.387 1.00 96.88 280 HIS A N 1
ATOM 2174 C CA . HIS A 1 280 ? -28.120 1.164 2.644 1.00 96.88 280 HIS A CA 1
ATOM 2175 C C . HIS A 1 280 ? -27.107 1.593 3.711 1.00 96.88 280 HIS A C 1
ATOM 2177 O O . HIS A 1 280 ? -27.252 1.230 4.875 1.00 96.88 280 HIS A O 1
ATOM 2183 N N . ARG A 1 281 ? -26.129 2.426 3.335 1.00 96.81 281 ARG A N 1
ATOM 2184 C CA . ARG A 1 281 ? -25.004 2.858 4.172 1.00 96.81 281 ARG A CA 1
ATOM 2185 C C . ARG A 1 281 ? -24.199 1.664 4.685 1.00 96.81 281 ARG A C 1
ATOM 2187 O O . ARG A 1 281 ? -23.954 1.554 5.880 1.00 96.81 281 ARG A O 1
ATOM 2194 N N . GLU A 1 282 ? -23.771 0.792 3.778 1.00 97.38 282 GLU A N 1
ATOM 2195 C CA . GLU A 1 282 ? -22.923 -0.366 4.081 1.00 97.38 282 GLU A CA 1
ATOM 2196 C C . GLU A 1 282 ? -21.690 -0.438 3.164 1.00 97.38 282 GLU A C 1
ATOM 2198 O O . GLU A 1 282 ? -21.779 -0.153 1.970 1.00 97.38 282 GLU A O 1
ATOM 2203 N N . LEU A 1 283 ? -20.547 -0.869 3.706 1.00 97.50 283 LEU A N 1
ATOM 2204 C CA . LEU A 1 283 ? -19.487 -1.469 2.898 1.00 97.50 283 LEU A CA 1
ATOM 2205 C C . LEU A 1 283 ? -19.801 -2.957 2.755 1.00 97.50 283 LEU A C 1
ATOM 2207 O O . LEU A 1 283 ? -20.003 -3.644 3.762 1.00 97.50 283 LEU A O 1
ATOM 2211 N N . ILE A 1 284 ? -19.817 -3.454 1.524 1.00 97.81 284 ILE A N 1
ATOM 2212 C CA . ILE A 1 284 ? -20.038 -4.870 1.231 1.00 97.81 284 ILE A CA 1
ATOM 2213 C C . ILE A 1 284 ? -18.728 -5.462 0.725 1.00 97.81 284 ILE A C 1
ATOM 2215 O O . ILE A 1 284 ? -18.176 -5.008 -0.277 1.00 97.81 284 ILE A O 1
ATOM 2219 N N . ILE A 1 285 ? -18.249 -6.481 1.432 1.00 97.69 285 ILE A N 1
ATOM 2220 C CA . ILE A 1 285 ? -17.103 -7.297 1.041 1.00 97.69 285 ILE A CA 1
ATOM 2221 C C . ILE A 1 285 ? -17.669 -8.640 0.580 1.00 97.69 285 ILE A C 1
ATOM 2223 O O . ILE A 1 285 ? -18.135 -9.409 1.427 1.00 97.69 285 ILE A O 1
ATOM 2227 N N . PRO A 1 286 ? -17.720 -8.932 -0.728 1.00 96.94 286 PRO A N 1
ATOM 2228 C CA . PRO A 1 286 ? -18.304 -10.175 -1.207 1.00 96.94 286 PRO A CA 1
ATOM 2229 C C . PRO A 1 286 ? -17.410 -11.373 -0.862 1.00 96.94 286 PRO A C 1
ATOM 2231 O O . PRO A 1 286 ? -16.187 -11.271 -0.806 1.00 96.94 286 PRO A O 1
ATOM 2234 N N . ALA A 1 287 ? -18.017 -12.551 -0.687 1.00 94.44 287 ALA A N 1
ATOM 2235 C CA . ALA A 1 287 ? -17.269 -13.788 -0.423 1.00 94.44 287 ALA A CA 1
ATOM 2236 C C . ALA A 1 287 ? -16.323 -14.179 -1.573 1.00 94.44 287 ALA A C 1
ATOM 2238 O O . ALA A 1 287 ? -15.348 -14.905 -1.380 1.00 94.44 287 ALA A O 1
ATOM 2239 N N . THR A 1 288 ? -16.652 -13.753 -2.789 1.00 93.38 288 THR A N 1
ATOM 2240 C CA . THR A 1 288 ? -15.860 -13.942 -4.002 1.00 93.38 288 THR A CA 1
ATOM 2241 C C . THR A 1 288 ? -15.926 -12.641 -4.791 1.00 93.38 288 THR A C 1
ATOM 2243 O O . THR A 1 288 ? -17.041 -12.142 -4.967 1.00 93.38 288 THR A O 1
ATOM 2246 N N . PRO A 1 289 ? -14.788 -12.101 -5.264 1.00 93.12 289 PRO A N 1
ATOM 2247 C CA . PRO A 1 289 ? -14.790 -10.884 -6.059 1.00 93.12 289 PRO A CA 1
ATOM 2248 C C . PRO A 1 289 ? -15.744 -10.982 -7.251 1.00 93.12 289 PRO A C 1
ATOM 2250 O O . PRO A 1 289 ? -15.797 -11.997 -7.954 1.00 93.12 289 PRO A O 1
ATOM 2253 N N . THR A 1 290 ? -16.521 -9.930 -7.456 1.00 93.88 290 THR A N 1
ATOM 2254 C CA . THR A 1 290 ? -17.453 -9.796 -8.562 1.00 93.88 290 THR A CA 1
ATOM 2255 C C . THR A 1 290 ? -16.706 -9.491 -9.864 1.00 93.88 290 THR A C 1
ATOM 2257 O O . THR A 1 290 ? -15.588 -8.963 -9.851 1.00 93.88 290 THR A O 1
ATOM 2260 N N . PRO A 1 291 ? -17.279 -9.838 -11.031 1.00 92.38 291 PRO A N 1
ATOM 2261 C CA . PRO A 1 291 ? -16.690 -9.460 -12.309 1.00 92.38 291 PRO A CA 1
ATOM 2262 C C . PRO A 1 291 ? -16.545 -7.939 -12.417 1.00 92.38 291 PRO A C 1
ATOM 2264 O O . PRO A 1 291 ? -17.507 -7.204 -12.190 1.00 92.38 291 PRO A O 1
ATOM 2267 N N . ASN A 1 292 ? -15.359 -7.466 -12.807 1.00 88.25 292 ASN A N 1
ATOM 2268 C CA . ASN A 1 292 ? -15.127 -6.041 -13.027 1.00 88.25 292 ASN A CA 1
ATOM 2269 C C . ASN A 1 292 ? -16.023 -5.546 -14.182 1.00 88.25 292 ASN A C 1
ATOM 2271 O O . ASN A 1 292 ? -15.824 -5.980 -15.316 1.00 88.25 292 ASN A O 1
ATOM 2275 N N . PRO A 1 293 ? -16.952 -4.601 -13.945 1.00 88.12 293 PRO A N 1
ATOM 2276 C CA . PRO A 1 293 ? -17.905 -4.155 -14.962 1.00 88.12 293 PRO A CA 1
ATOM 2277 C C . PRO A 1 293 ? -17.261 -3.391 -16.131 1.00 88.12 293 PRO A C 1
ATOM 2279 O O . PRO A 1 293 ? -17.921 -3.151 -17.138 1.00 88.12 293 PRO A O 1
ATOM 2282 N N . LEU A 1 294 ? -16.001 -2.965 -15.999 1.00 88.62 294 LEU A N 1
ATOM 2283 C CA . LEU A 1 294 ? -15.268 -2.233 -17.032 1.00 88.62 294 LEU A CA 1
ATOM 2284 C C . LEU A 1 294 ? -14.354 -3.131 -17.878 1.00 88.62 294 LEU A C 1
ATOM 2286 O O . LEU A 1 294 ? -13.729 -2.617 -18.809 1.00 88.62 294 LEU A O 1
ATOM 2290 N N . ASP A 1 295 ? -14.200 -4.411 -17.516 1.00 86.31 295 ASP A N 1
ATOM 2291 C CA . ASP A 1 295 ? -13.225 -5.361 -18.085 1.00 86.31 295 ASP A CA 1
ATOM 2292 C C . ASP A 1 295 ? -11.759 -4.860 -18.079 1.00 86.31 295 ASP A C 1
ATOM 2294 O O . ASP A 1 295 ? -10.865 -5.435 -18.706 1.00 86.31 295 ASP A O 1
ATOM 2298 N N . LYS A 1 296 ? -11.482 -3.768 -17.357 1.00 89.50 296 LYS A N 1
ATOM 2299 C CA . LYS A 1 296 ? -10.169 -3.125 -17.231 1.00 89.50 296 LYS A CA 1
ATOM 2300 C C . LYS A 1 296 ? -10.060 -2.363 -15.917 1.00 89.50 296 LYS A C 1
ATOM 2302 O O . LYS A 1 296 ? -11.062 -1.915 -15.359 1.00 89.50 296 LYS A O 1
ATOM 2307 N N . SER A 1 297 ? -8.835 -2.173 -15.446 1.00 92.00 297 SER A N 1
ATOM 2308 C CA . SER A 1 297 ? -8.567 -1.340 -14.278 1.00 92.00 297 SER A CA 1
ATOM 2309 C C . SER A 1 297 ? -8.677 0.145 -14.636 1.00 92.00 297 SER A C 1
ATOM 2311 O O . SER A 1 297 ? -8.161 0.593 -15.660 1.00 92.00 297 SER A O 1
ATOM 2313 N N . ASN A 1 298 ? -9.340 0.916 -13.780 1.00 94.12 298 ASN A N 1
ATOM 2314 C CA . ASN A 1 298 ? -9.391 2.382 -13.820 1.00 94.12 298 ASN A CA 1
ATOM 2315 C C . ASN A 1 298 ? -8.647 3.023 -12.637 1.00 94.12 298 ASN A C 1
ATOM 2317 O O . ASN A 1 298 ? -8.666 4.240 -12.508 1.00 94.12 298 ASN A O 1
ATOM 2321 N N . LEU A 1 299 ? -8.004 2.207 -11.799 1.00 94.31 299 LEU A N 1
ATOM 2322 C CA . LEU A 1 299 ? -7.209 2.614 -10.648 1.00 94.31 299 LEU A CA 1
ATOM 2323 C C . LEU A 1 299 ? -5.810 2.000 -10.736 1.00 94.31 299 LEU A C 1
ATOM 2325 O O . LEU A 1 299 ? -5.658 0.855 -11.173 1.00 94.31 299 LEU A O 1
ATOM 2329 N N . ILE A 1 300 ? -4.820 2.759 -10.281 1.00 95.62 300 ILE A N 1
ATOM 2330 C CA . ILE A 1 300 ? -3.431 2.334 -10.080 1.00 95.62 300 ILE A CA 1
ATOM 2331 C C . ILE A 1 300 ? -2.952 2.785 -8.698 1.00 95.62 300 ILE A C 1
ATOM 2333 O O . ILE A 1 300 ? -3.486 3.745 -8.139 1.00 95.62 300 ILE A O 1
ATOM 2337 N N . ARG A 1 301 ? -1.939 2.106 -8.157 1.00 93.31 301 ARG A N 1
ATOM 2338 C CA . ARG A 1 301 ? -1.126 2.635 -7.053 1.00 93.31 301 ARG A CA 1
ATOM 2339 C C . ARG A 1 301 ? -0.104 3.615 -7.613 1.00 93.31 301 ARG A C 1
ATOM 2341 O O . ARG A 1 301 ? 0.307 3.445 -8.751 1.00 93.31 301 ARG A O 1
ATOM 2348 N N . THR A 1 302 ? 0.308 4.611 -6.846 1.00 89.62 302 THR A N 1
ATOM 2349 C CA . THR A 1 302 ? 1.400 5.530 -7.201 1.00 89.62 302 THR A CA 1
ATOM 2350 C C . THR A 1 302 ? 2.665 5.193 -6.413 1.00 89.62 302 THR A C 1
ATOM 2352 O O . THR A 1 302 ? 2.624 4.389 -5.481 1.00 89.62 302 THR A O 1
ATOM 2355 N N . ASP A 1 303 ? 3.782 5.838 -6.750 1.00 83.31 303 ASP A N 1
ATOM 2356 C CA . ASP A 1 303 ? 5.052 5.670 -6.026 1.00 83.31 303 ASP A CA 1
A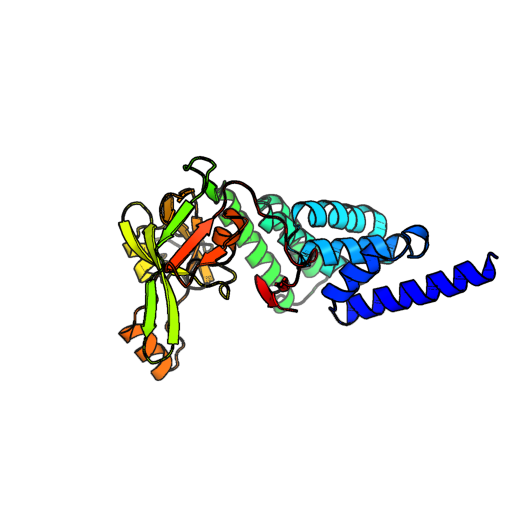TOM 2357 C C . ASP A 1 303 ? 4.959 6.130 -4.557 1.00 83.31 303 ASP A C 1
ATOM 2359 O O . ASP A 1 303 ? 5.701 5.651 -3.707 1.00 83.31 303 ASP A O 1
ATOM 2363 N N . ASN A 1 304 ? 3.998 7.008 -4.241 1.00 78.69 304 ASN A N 1
ATOM 2364 C CA . ASN A 1 304 ? 3.712 7.474 -2.879 1.00 78.69 304 ASN A CA 1
ATOM 2365 C C . ASN A 1 304 ? 2.703 6.577 -2.142 1.00 78.69 304 ASN A C 1
ATOM 2367 O O . ASN A 1 304 ? 2.107 6.999 -1.154 1.00 78.69 304 ASN A O 1
ATOM 2371 N N . GLU A 1 305 ? 2.453 5.372 -2.656 1.00 84.19 305 GLU A N 1
ATOM 2372 C CA . GLU A 1 305 ? 1.508 4.403 -2.097 1.00 84.19 305 GLU A CA 1
ATOM 2373 C C . GLU A 1 305 ? 0.053 4.899 -2.022 1.00 84.19 305 GLU A C 1
ATOM 2375 O O . GLU A 1 305 ? -0.744 4.404 -1.233 1.00 84.19 305 GLU A O 1
ATOM 2380 N N . LEU A 1 306 ? -0.328 5.842 -2.891 1.00 88.38 306 LEU A N 1
ATOM 2381 C CA . LEU A 1 306 ? -1.702 6.344 -3.015 1.00 88.38 306 LEU A CA 1
ATOM 2382 C C . LEU A 1 306 ? -2.433 5.692 -4.189 1.00 88.38 306 LEU A C 1
ATOM 2384 O O . LEU A 1 306 ? -1.809 5.085 -5.056 1.00 88.38 306 LEU A O 1
ATOM 2388 N N . LEU A 1 307 ? -3.756 5.862 -4.260 1.00 91.75 307 LEU A N 1
ATOM 2389 C CA . LEU A 1 307 ? -4.534 5.502 -5.446 1.00 91.75 307 LEU A CA 1
ATOM 2390 C C . LEU A 1 307 ? -4.681 6.684 -6.403 1.00 91.75 307 LEU A C 1
ATOM 2392 O O . LEU A 1 307 ? -5.001 7.799 -5.994 1.00 91.75 307 LEU A O 1
ATOM 2396 N N . GLN A 1 308 ? -4.526 6.408 -7.694 1.00 92.94 308 GLN A N 1
ATOM 2397 C CA . GLN A 1 308 ? -4.843 7.336 -8.772 1.00 92.94 308 GLN A CA 1
ATOM 2398 C C . GLN A 1 308 ? -5.898 6.724 -9.693 1.00 92.94 308 GLN A C 1
ATOM 2400 O O . GLN A 1 308 ? -5.751 5.599 -10.178 1.00 92.94 308 GLN A O 1
ATOM 2405 N N . LEU A 1 309 ? -6.957 7.494 -9.941 1.00 92.81 309 LEU A N 1
ATOM 2406 C CA . LEU A 1 309 ? -7.976 7.193 -10.942 1.00 92.81 309 LEU A CA 1
ATOM 2407 C C . LEU A 1 309 ? -7.497 7.642 -12.329 1.00 92.81 309 LEU A C 1
ATOM 2409 O O . LEU A 1 309 ? -6.784 8.640 -12.446 1.00 92.81 309 LEU A O 1
ATOM 2413 N N . LYS A 1 310 ? -7.892 6.890 -13.357 1.00 88.50 310 LYS A N 1
ATOM 2414 C CA . LYS A 1 310 ? -7.692 7.242 -14.766 1.00 88.50 310 LYS A CA 1
ATOM 2415 C C . LYS A 1 310 ? -8.317 8.586 -15.142 1.00 88.50 310 LYS A C 1
ATOM 2417 O O . LYS A 1 310 ? -9.461 8.841 -14.705 1.00 88.50 310 LYS A O 1
#